Protein AF-A0A0Q8RWX2-F1 (afdb_monomer)

Radius of gyration: 71.9 Å; Cα contacts (8 Å, |Δi|>4): 45; chains: 1; bounding box: 122×82×173 Å

Structure (mmCIF, N/CA/C/O backbone):
data_AF-A0A0Q8RWX2-F1
#
_entry.id   AF-A0A0Q8RWX2-F1
#
loop_
_atom_site.group_PDB
_atom_site.id
_atom_site.type_symbol
_atom_site.label_atom_id
_atom_site.label_alt_id
_atom_site.label_comp_id
_atom_site.label_asym_id
_atom_site.label_entity_id
_atom_site.label_seq_id
_atom_site.pdbx_PDB_ins_code
_atom_site.Cartn_x
_atom_site.Cartn_y
_atom_site.Cartn_z
_atom_site.occupancy
_atom_site.B_iso_or_equiv
_atom_site.auth_seq_id
_atom_site.auth_comp_id
_atom_site.auth_asym_id
_atom_site.auth_atom_id
_atom_site.pdbx_PDB_model_num
ATOM 1 N N . MET A 1 1 ? -12.925 -62.335 82.310 1.00 35.22 1 MET A N 1
ATOM 2 C CA . MET A 1 1 ? -13.381 -63.726 82.507 1.00 35.22 1 MET A CA 1
ATOM 3 C C . MET A 1 1 ? -13.535 -63.919 84.005 1.00 35.22 1 MET A C 1
ATOM 5 O O . MET A 1 1 ? -12.540 -63.833 84.705 1.00 35.22 1 MET A O 1
ATOM 9 N N . THR A 1 2 ? -14.774 -63.733 84.480 1.00 42.53 2 THR A N 1
ATOM 10 C CA . THR A 1 2 ? -15.602 -64.754 85.173 1.00 42.53 2 THR A CA 1
ATOM 11 C C . THR A 1 2 ? -15.120 -64.981 86.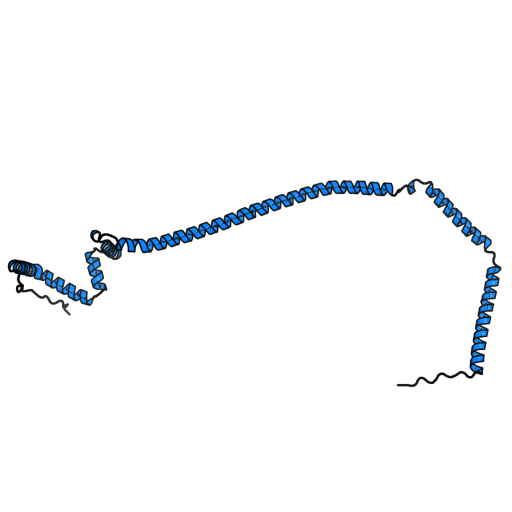608 1.00 42.53 2 THR A C 1
ATOM 13 O O . THR A 1 2 ? -14.006 -65.437 86.809 1.00 42.53 2 THR A O 1
ATOM 16 N N . HIS A 1 3 ? -15.894 -64.644 87.638 1.00 39.34 3 HIS A N 1
ATOM 17 C CA . HIS A 1 3 ? -17.116 -65.376 87.961 1.00 39.34 3 HIS A CA 1
ATOM 18 C C . HIS A 1 3 ? -18.046 -64.524 88.847 1.00 39.34 3 HIS A C 1
ATOM 20 O O . HIS A 1 3 ? -17.655 -64.119 89.938 1.00 39.34 3 HIS A O 1
ATOM 26 N N . GLU A 1 4 ? -19.271 -64.272 88.387 1.00 43.50 4 GLU A N 1
ATOM 27 C CA . GLU A 1 4 ? -20.393 -63.901 89.257 1.00 43.50 4 GLU A CA 1
ATOM 28 C C . GLU A 1 4 ? -20.794 -65.166 90.038 1.00 43.50 4 GLU A C 1
ATOM 30 O O . GLU A 1 4 ? -20.936 -66.225 89.407 1.00 43.50 4 GLU A O 1
ATOM 35 N N . PRO A 1 5 ? -20.867 -65.137 91.382 1.00 55.28 5 PRO A N 1
ATOM 36 C CA . PRO A 1 5 ? -21.335 -66.284 92.148 1.00 55.28 5 PRO A CA 1
ATOM 37 C C . PRO A 1 5 ? -22.846 -66.469 91.910 1.00 55.28 5 PRO A C 1
ATOM 39 O O . PRO A 1 5 ? -23.544 -65.500 91.609 1.00 55.28 5 PRO A O 1
ATOM 42 N N . PRO A 1 6 ? -23.361 -67.707 91.977 1.00 51.25 6 PRO A N 1
ATOM 43 C CA . PRO A 1 6 ? -24.744 -68.008 91.619 1.00 51.25 6 PRO A CA 1
ATOM 44 C C . PRO A 1 6 ? -25.718 -67.334 92.602 1.00 51.25 6 PRO A C 1
ATOM 46 O O . PRO A 1 6 ? -25.324 -67.047 93.733 1.00 51.25 6 PRO A O 1
ATOM 49 N N . PRO A 1 7 ? -26.981 -67.081 92.206 1.00 53.12 7 PRO A N 1
ATOM 50 C CA . PRO A 1 7 ? -27.953 -66.431 93.077 1.00 53.12 7 PRO A CA 1
ATOM 51 C C . PRO A 1 7 ? -28.153 -67.288 94.328 1.00 53.12 7 PRO A C 1
ATOM 53 O O . PRO A 1 7 ? -28.631 -68.418 94.225 1.00 53.12 7 PRO A O 1
ATOM 56 N N . GLU A 1 8 ? -27.768 -66.768 95.499 1.00 55.84 8 GLU A N 1
ATOM 57 C CA . GLU A 1 8 ? -28.105 -67.383 96.781 1.00 55.84 8 GLU A CA 1
ATOM 58 C C . GLU A 1 8 ? -29.628 -67.484 96.859 1.00 55.84 8 GLU A C 1
ATOM 60 O O . GLU A 1 8 ? -30.349 -66.503 97.054 1.00 55.84 8 GLU A O 1
ATOM 65 N N . THR A 1 9 ? -30.135 -68.694 96.642 1.00 58.22 9 THR A N 1
ATOM 66 C CA . THR A 1 9 ? -31.514 -69.046 96.936 1.00 58.22 9 THR A CA 1
ATOM 67 C C . THR A 1 9 ? -31.660 -68.970 98.449 1.00 58.22 9 THR A C 1
ATOM 69 O O . THR A 1 9 ? -31.315 -69.928 99.141 1.00 58.22 9 THR A O 1
ATOM 72 N N . LEU A 1 10 ? -32.109 -67.815 98.954 1.00 59.66 10 LEU A N 1
ATOM 73 C CA . LEU A 1 10 ? -32.513 -67.642 100.350 1.00 59.66 10 LEU A CA 1
ATOM 74 C C . LEU A 1 10 ? -33.383 -68.842 100.734 1.00 59.66 10 LEU A C 1
ATOM 76 O O . LEU A 1 10 ? -34.379 -69.127 100.057 1.00 59.66 10 LEU A O 1
ATOM 80 N N . SER A 1 11 ? -32.988 -69.579 101.771 1.00 68.62 11 SER A N 1
ATOM 81 C CA . SER A 1 11 ? -33.807 -70.676 102.279 1.00 68.62 11 SER A CA 1
ATOM 82 C C . SER A 1 11 ? -35.172 -70.125 102.709 1.00 68.62 11 SER A C 1
ATOM 84 O O . SER A 1 11 ? -35.311 -68.938 103.013 1.00 68.62 11 SER A O 1
ATOM 86 N N . ALA A 1 12 ? -36.218 -70.955 102.639 1.00 72.81 12 ALA A N 1
ATOM 87 C CA . ALA A 1 12 ? -37.600 -70.485 102.770 1.00 72.81 12 ALA A CA 1
ATOM 88 C C . ALA A 1 12 ? -37.838 -69.654 104.048 1.00 72.81 12 ALA A C 1
ATOM 90 O O . ALA A 1 12 ? -38.556 -68.661 104.008 1.00 72.81 12 ALA A O 1
ATOM 91 N N . ASP A 1 13 ? -37.177 -70.012 105.148 1.00 75.19 13 ASP A N 1
ATOM 92 C CA . ASP A 1 13 ? -37.156 -69.285 106.420 1.00 75.19 13 ASP A CA 1
ATOM 93 C C . ASP A 1 13 ? -36.596 -67.856 106.294 1.00 75.19 13 ASP A C 1
ATOM 95 O O . ASP A 1 13 ? -37.250 -66.904 106.717 1.00 75.19 13 ASP A O 1
ATOM 99 N N . GLN A 1 14 ? -35.457 -67.670 105.624 1.00 77.12 14 GLN A N 1
ATOM 100 C CA . GLN A 1 14 ? -34.860 -66.345 105.408 1.00 77.12 14 GLN A CA 1
ATOM 101 C C . GLN A 1 14 ? -35.719 -65.456 104.494 1.00 77.12 14 GLN A C 1
ATOM 103 O O . GLN A 1 14 ? -35.787 -64.238 104.679 1.00 77.12 14 GLN A O 1
ATOM 108 N N . ALA A 1 15 ? -36.412 -66.051 103.519 1.00 78.56 15 ALA A N 1
ATOM 109 C CA . ALA A 1 15 ? -37.348 -65.328 102.660 1.00 78.56 15 ALA A CA 1
ATOM 110 C C . ALA A 1 15 ? -38.615 -64.887 103.420 1.00 78.56 15 ALA A C 1
ATOM 112 O O . ALA A 1 15 ? -39.095 -63.768 103.206 1.00 78.56 15 ALA A O 1
ATOM 113 N N . PHE A 1 16 ? -39.134 -65.725 104.326 1.00 82.38 16 PHE A N 1
ATOM 114 C CA . PHE A 1 16 ? -40.275 -65.370 105.174 1.00 82.38 16 PHE A CA 1
ATOM 115 C C . PHE A 1 16 ? -39.932 -64.263 106.171 1.00 82.38 16 PHE A C 1
ATOM 117 O O . PHE A 1 16 ? -40.723 -63.330 106.308 1.00 82.38 16 PHE A O 1
ATOM 124 N N . ASP A 1 17 ? -38.746 -64.291 106.781 1.00 84.12 17 ASP A N 1
ATOM 125 C CA . ASP A 1 17 ? -38.293 -63.210 107.665 1.00 84.12 17 ASP A CA 1
ATOM 126 C C . ASP A 1 17 ? -38.142 -61.883 106.906 1.00 84.12 17 ASP A C 1
ATOM 128 O O . ASP A 1 17 ? -38.617 -60.836 107.358 1.00 84.12 17 ASP A O 1
ATOM 132 N N . ALA A 1 18 ? -37.574 -61.918 105.695 1.00 80.94 18 ALA A N 1
ATOM 133 C CA . ALA A 1 18 ? -37.466 -60.734 104.845 1.00 80.94 18 ALA A CA 1
ATOM 134 C C . ALA A 1 18 ? -38.843 -60.176 104.422 1.00 80.94 18 ALA A C 1
ATOM 136 O O . ALA A 1 18 ? -39.034 -58.955 104.374 1.00 80.94 18 ALA A O 1
ATOM 137 N N . MET A 1 19 ? -39.821 -61.043 104.130 1.00 84.81 19 MET A N 1
ATOM 138 C CA . MET A 1 19 ? -41.201 -60.630 103.846 1.00 84.81 19 MET A CA 1
ATOM 139 C C . MET A 1 19 ? -41.910 -60.084 105.087 1.00 84.81 19 MET A C 1
ATOM 141 O O . MET A 1 19 ? -42.600 -59.070 104.980 1.00 84.81 19 MET A O 1
ATOM 145 N N . GLY A 1 20 ? -41.710 -60.699 106.255 1.00 85.88 20 GLY A N 1
ATOM 146 C CA . GLY A 1 20 ? -42.265 -60.246 107.530 1.00 85.88 20 GLY A CA 1
ATOM 147 C C . GLY A 1 20 ? -41.795 -58.838 107.885 1.00 85.88 20 GLY A C 1
ATOM 148 O O . GLY A 1 20 ? -42.610 -57.980 108.229 1.00 85.88 20 GLY A O 1
ATOM 149 N N . LEU A 1 21 ? -40.504 -58.555 107.685 1.00 89.12 21 LEU A N 1
ATOM 150 C CA . LEU A 1 21 ? -39.940 -57.223 107.905 1.00 89.12 21 LEU A CA 1
ATOM 151 C C . LEU A 1 21 ? -40.552 -56.171 106.962 1.00 89.12 21 LEU A C 1
ATOM 153 O O . LEU A 1 21 ? -40.866 -55.055 107.379 1.00 89.12 21 LEU A O 1
ATOM 157 N N . ARG A 1 22 ? -40.763 -56.525 105.687 1.00 85.44 22 ARG A N 1
ATOM 158 C CA . ARG A 1 22 ? -41.398 -55.631 104.703 1.00 85.44 22 ARG A CA 1
ATOM 159 C C . ARG A 1 22 ? -42.875 -55.384 104.999 1.00 85.44 22 ARG A C 1
ATOM 161 O O . ARG A 1 22 ? -43.322 -54.246 104.881 1.00 85.44 22 ARG A O 1
ATOM 168 N N . LEU A 1 23 ? -43.616 -56.418 105.394 1.00 90.62 23 LEU A N 1
ATOM 169 C CA . LEU A 1 23 ? -45.015 -56.300 105.813 1.00 90.62 23 LEU A CA 1
ATOM 170 C C . LEU A 1 23 ? -45.143 -55.409 107.047 1.00 90.62 23 LEU A C 1
ATOM 172 O O . LEU A 1 23 ? -45.983 -54.517 107.052 1.00 90.62 23 LEU A O 1
ATOM 176 N N . ALA A 1 24 ? -44.264 -55.573 108.038 1.00 89.00 24 ALA A N 1
ATOM 177 C CA . ALA A 1 24 ? -44.229 -54.699 109.208 1.00 89.00 24 ALA A CA 1
ATOM 178 C C . ALA A 1 24 ? -43.967 -53.231 108.822 1.00 89.00 24 ALA A C 1
ATOM 180 O O . ALA A 1 24 ? -44.636 -52.332 109.330 1.00 89.00 24 ALA A O 1
ATOM 181 N N . GLY A 1 25 ? -43.053 -52.985 107.875 1.00 90.38 25 GLY A N 1
ATOM 182 C CA . GLY A 1 25 ? -42.800 -51.644 107.339 1.00 90.38 25 GLY A CA 1
ATOM 183 C C . GLY A 1 25 ? -44.006 -51.038 106.610 1.00 90.38 25 GLY A C 1
ATOM 184 O O . GLY A 1 25 ? -44.330 -49.869 106.819 1.00 90.38 25 GLY A O 1
ATOM 185 N N . LEU A 1 26 ? -44.708 -51.831 105.793 1.00 92.56 26 LEU A N 1
ATOM 186 C CA . LEU A 1 26 ? -45.936 -51.407 105.115 1.00 92.56 26 LEU A CA 1
ATOM 187 C C . LEU A 1 26 ? -47.046 -51.085 106.115 1.00 92.56 26 LEU A C 1
ATOM 189 O O . LEU A 1 26 ? -47.624 -50.003 106.029 1.00 92.56 26 LEU A O 1
ATOM 193 N N . THR A 1 27 ? -47.293 -51.960 107.090 1.00 90.00 27 THR A N 1
ATOM 194 C CA . THR A 1 27 ? -48.302 -51.734 108.133 1.00 90.00 27 THR A CA 1
ATOM 195 C C . THR A 1 27 ? -48.001 -50.459 108.916 1.00 90.00 27 THR A C 1
ATOM 197 O O . THR A 1 27 ? -48.869 -49.602 109.023 1.00 90.00 27 THR A O 1
ATOM 200 N N . ALA A 1 28 ? -46.749 -50.243 109.333 1.00 91.50 28 ALA A N 1
ATOM 201 C CA . ALA A 1 28 ? -46.357 -49.012 110.019 1.00 91.50 28 ALA A CA 1
ATOM 202 C C . ALA A 1 28 ? -46.566 -47.750 109.156 1.00 91.50 28 ALA A C 1
ATOM 204 O O . ALA A 1 28 ? -46.966 -46.702 109.665 1.00 91.50 28 ALA A O 1
ATOM 205 N N . SER A 1 29 ? -46.324 -47.834 107.843 1.00 91.81 29 SER A N 1
ATOM 206 C CA . SER A 1 29 ? -46.569 -46.715 106.923 1.00 91.81 29 SER A CA 1
ATOM 207 C C . SER A 1 29 ? -48.060 -46.420 106.732 1.00 91.81 29 SER A C 1
ATOM 209 O O . SER A 1 29 ? -48.448 -45.252 106.665 1.00 91.81 29 SER A O 1
ATOM 211 N N . VAL A 1 30 ? -48.892 -47.465 106.690 1.00 90.69 30 VAL A N 1
ATOM 212 C CA . VAL A 1 30 ? -50.350 -47.354 106.576 1.00 90.69 30 VAL A CA 1
ATOM 213 C C . VAL A 1 30 ? -50.932 -46.781 107.862 1.00 90.69 30 VAL A C 1
ATOM 215 O O . VAL A 1 30 ? -51.724 -45.847 107.787 1.00 90.69 30 VAL A O 1
ATOM 218 N N . ASP A 1 31 ? -50.477 -47.244 109.024 1.00 89.25 31 ASP A N 1
ATOM 219 C CA . ASP A 1 31 ? -50.903 -46.712 110.319 1.00 89.25 31 ASP A CA 1
ATOM 220 C C . ASP A 1 31 ? -50.480 -45.244 110.481 1.00 89.25 31 ASP A C 1
ATOM 222 O O . ASP A 1 31 ? -51.274 -44.401 110.901 1.00 89.25 31 ASP A O 1
ATOM 226 N N . GLY A 1 32 ? -49.260 -44.891 110.056 1.00 87.88 32 GLY A N 1
ATOM 227 C CA . GLY A 1 32 ? -48.790 -43.503 110.040 1.00 87.88 32 GLY A CA 1
ATOM 228 C C . GLY A 1 32 ? -49.568 -42.603 109.071 1.00 87.88 32 GLY A C 1
ATOM 229 O O . GLY A 1 32 ? -49.784 -41.420 109.350 1.00 87.88 32 GLY A O 1
ATOM 230 N N . PHE A 1 33 ? -50.018 -43.141 107.936 1.00 87.12 33 PHE A N 1
ATOM 231 C CA . PHE A 1 33 ? -50.891 -42.428 107.002 1.00 87.12 33 PHE A CA 1
ATOM 232 C C . PHE A 1 33 ? -52.308 -42.265 107.565 1.00 87.12 33 PHE A C 1
ATOM 234 O O . PHE A 1 33 ? -52.852 -41.162 107.521 1.00 87.12 33 PHE A O 1
ATOM 241 N N . ALA A 1 34 ? -52.870 -43.321 108.156 1.00 85.12 34 ALA A N 1
ATOM 242 C CA . ALA A 1 34 ? -54.188 -43.305 108.780 1.00 85.12 34 ALA A CA 1
ATOM 243 C C . ALA A 1 34 ? -54.253 -42.291 109.933 1.00 85.12 34 ALA A C 1
ATOM 245 O O . ALA A 1 34 ? -55.191 -41.495 109.987 1.00 85.12 34 ALA A O 1
ATOM 246 N N . ALA A 1 35 ? -53.215 -42.235 110.776 1.00 83.00 35 ALA A N 1
ATOM 247 C CA . ALA A 1 35 ? -53.103 -41.248 111.848 1.00 83.00 35 ALA A CA 1
ATOM 248 C C . ALA A 1 35 ? -53.098 -39.802 111.312 1.00 83.00 35 ALA A C 1
ATOM 250 O O . ALA A 1 35 ? -53.848 -38.958 111.803 1.00 83.00 35 ALA A O 1
ATOM 251 N N . ARG A 1 36 ? -52.326 -39.518 110.249 1.00 79.38 36 ARG A N 1
ATOM 252 C CA . ARG A 1 36 ? -52.323 -38.188 109.606 1.00 79.38 36 ARG A CA 1
ATOM 253 C C . ARG A 1 36 ? -53.645 -37.850 108.926 1.00 79.38 36 ARG A C 1
ATOM 255 O O . ARG A 1 36 ? -54.049 -36.690 108.920 1.00 79.38 36 ARG A O 1
ATOM 262 N N . GLN A 1 37 ? -54.325 -38.832 108.344 1.00 82.38 37 GLN A N 1
ATOM 263 C CA . GLN A 1 37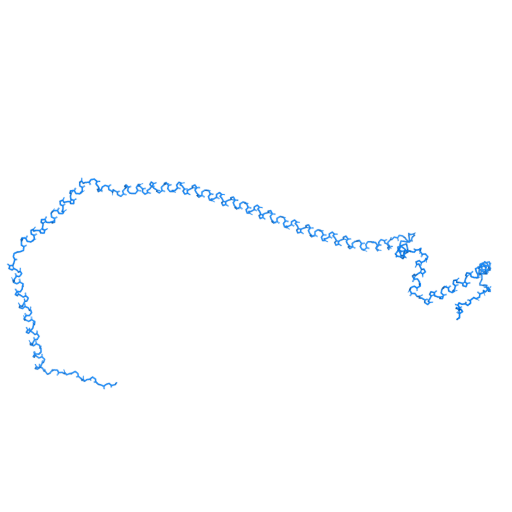 ? -55.619 -38.598 107.713 1.00 82.38 37 GLN A CA 1
ATOM 264 C C . GLN A 1 37 ? -56.709 -38.302 108.748 1.00 82.38 37 GLN A C 1
ATOM 266 O O . GLN A 1 37 ? -57.555 -37.447 108.499 1.00 82.38 37 GLN A O 1
ATOM 271 N N . GLN A 1 38 ? -56.659 -38.929 109.924 1.00 76.25 38 GLN A N 1
ATOM 272 C CA . GLN A 1 38 ? -57.531 -38.576 111.047 1.00 76.25 38 GLN A CA 1
ATOM 273 C C . GLN A 1 38 ? -57.271 -37.159 111.567 1.00 76.25 38 GLN A C 1
ATOM 275 O O . GLN A 1 38 ? -58.229 -36.441 111.843 1.00 76.25 38 GLN A O 1
ATOM 280 N N . GLU A 1 39 ? -56.013 -36.716 111.617 1.00 76.44 39 GLU A N 1
ATOM 281 C CA . GLU A 1 39 ? -55.668 -35.330 111.962 1.00 76.44 39 GLU A CA 1
ATOM 282 C C . GLU A 1 39 ? -56.178 -34.320 110.915 1.00 76.44 39 GLU A C 1
ATOM 284 O O . GLU A 1 39 ? -56.741 -33.285 111.272 1.00 76.44 39 GLU A O 1
ATOM 289 N N . LEU A 1 40 ? -56.049 -34.635 109.620 1.00 69.94 40 LEU A N 1
ATOM 290 C CA . LEU A 1 40 ? -56.565 -33.794 108.534 1.00 69.94 40 LEU A CA 1
ATOM 291 C C . LEU A 1 40 ? -58.097 -33.715 108.540 1.00 69.94 40 LEU A C 1
ATOM 293 O O . LEU A 1 40 ? -58.646 -32.632 108.375 1.00 69.94 40 LEU A O 1
ATOM 297 N N . LEU A 1 41 ? -58.797 -34.832 108.757 1.00 69.38 41 LEU A N 1
ATOM 298 C CA . LEU A 1 41 ? -60.265 -34.861 108.798 1.00 69.38 41 LEU A CA 1
ATOM 299 C C . LEU A 1 41 ? -60.843 -34.192 110.053 1.00 69.38 41 LEU A C 1
ATOM 301 O O . LEU A 1 41 ? -61.983 -33.737 110.024 1.00 69.38 41 LEU A O 1
ATOM 305 N N . ALA A 1 42 ? -60.073 -34.114 111.140 1.00 65.94 42 ALA A N 1
ATOM 306 C CA . ALA A 1 42 ? -60.484 -33.436 112.367 1.00 65.94 42 ALA A CA 1
ATOM 307 C C . ALA A 1 42 ? -60.370 -31.901 112.289 1.00 65.94 42 ALA A C 1
ATOM 309 O O . ALA A 1 42 ? -60.893 -31.208 113.164 1.00 65.94 42 ALA A O 1
ATOM 310 N N . ARG A 1 43 ? -59.694 -31.345 111.272 1.00 75.38 43 ARG A N 1
ATOM 311 C CA . ARG A 1 43 ? -59.507 -29.897 111.128 1.00 75.38 43 ARG A CA 1
ATOM 312 C C . ARG A 1 43 ? -60.641 -29.272 110.315 1.00 75.38 43 ARG A C 1
ATOM 314 O O . ARG A 1 43 ? -60.931 -29.705 109.205 1.00 75.38 43 ARG A O 1
ATOM 321 N N . ASP A 1 44 ? -61.249 -28.210 110.839 1.00 76.56 44 ASP A N 1
ATOM 322 C CA . ASP A 1 44 ? -62.274 -27.455 110.112 1.00 76.56 44 ASP A CA 1
ATOM 323 C C . ASP A 1 44 ? -61.636 -26.499 109.085 1.00 76.56 44 ASP A C 1
ATOM 325 O O . ASP A 1 44 ? -60.942 -25.544 109.445 1.00 76.56 44 ASP A O 1
ATOM 329 N N . TYR A 1 45 ? -61.867 -26.767 107.796 1.00 74.88 45 TYR A N 1
ATOM 330 C CA . TYR A 1 45 ? -61.389 -25.962 106.662 1.00 74.88 45 TYR A CA 1
ATOM 331 C C . TYR A 1 45 ? -62.424 -24.957 106.142 1.00 74.88 45 TYR A C 1
ATOM 333 O O . TYR A 1 45 ? -62.101 -24.167 105.251 1.00 74.88 45 TYR A O 1
ATOM 341 N N . SER A 1 46 ? -63.639 -24.944 106.700 1.00 79.94 46 SER A N 1
ATOM 342 C CA . SER A 1 46 ? -64.698 -23.989 106.346 1.00 79.94 46 SER A CA 1
ATOM 343 C C . SER A 1 46 ? -64.224 -22.527 106.313 1.00 79.94 46 SER A C 1
ATOM 345 O O . SER A 1 46 ? -64.518 -21.847 105.327 1.00 79.94 46 SER A O 1
ATOM 347 N N . PRO A 1 47 ? -63.446 -22.018 107.296 1.00 83.69 47 PRO A N 1
ATOM 348 C CA . PRO A 1 47 ? -62.991 -20.626 107.256 1.00 83.69 47 PRO A CA 1
ATOM 349 C C . PRO A 1 47 ? -61.986 -20.328 106.131 1.00 83.69 47 PRO A C 1
ATOM 351 O O . PRO A 1 47 ? -61.985 -19.222 105.592 1.00 83.69 47 PRO A O 1
ATOM 354 N N . GLU A 1 48 ? -61.146 -21.289 105.738 1.00 82.19 48 GLU A N 1
ATOM 355 C CA . GLU A 1 48 ? -60.186 -21.086 104.643 1.00 82.19 48 GLU A CA 1
ATOM 356 C C . GLU A 1 48 ? -60.860 -21.193 103.269 1.00 82.19 48 GLU A C 1
ATOM 358 O O . GLU A 1 48 ? -60.566 -20.397 102.376 1.00 82.19 48 GLU A O 1
ATOM 363 N N . LEU A 1 49 ? -61.828 -22.104 103.106 1.00 84.69 49 LEU A N 1
ATOM 364 C CA . LEU A 1 49 ? -62.640 -22.168 101.886 1.00 84.69 49 LEU A CA 1
ATOM 365 C C . LEU A 1 49 ? -63.489 -20.903 101.701 1.00 84.69 49 LEU A C 1
ATOM 367 O O . LEU A 1 49 ? -63.577 -20.398 100.582 1.00 84.69 49 LEU A O 1
ATOM 371 N N . GLY A 1 50 ? -64.042 -20.357 102.790 1.00 85.44 50 GLY A N 1
ATOM 372 C CA . GLY A 1 50 ? -64.750 -19.074 102.772 1.00 85.44 50 GLY A CA 1
ATOM 373 C C . GLY A 1 50 ? -63.870 -17.937 102.248 1.00 85.44 50 GLY A C 1
ATOM 374 O O . GLY A 1 50 ? -64.259 -17.232 101.325 1.00 85.44 50 GLY A O 1
ATOM 375 N N . ARG A 1 51 ? -62.619 -17.839 102.721 1.00 86.12 51 ARG A N 1
ATOM 376 C CA . ARG A 1 51 ? -61.659 -16.831 102.227 1.00 86.12 51 ARG A CA 1
ATOM 377 C C . ARG A 1 51 ? -61.329 -16.973 100.742 1.00 86.12 51 ARG A C 1
ATOM 379 O O . ARG A 1 51 ? -61.092 -15.966 100.075 1.00 86.12 51 ARG A O 1
ATOM 386 N N . ILE A 1 52 ? -61.244 -18.201 100.229 1.00 88.56 52 ILE A N 1
ATOM 387 C CA . ILE A 1 52 ? -60.999 -18.442 98.799 1.00 88.56 52 ILE A CA 1
ATOM 388 C C . ILE A 1 52 ? -62.211 -17.990 97.985 1.00 88.56 52 ILE A C 1
ATOM 390 O O . ILE A 1 52 ? -62.038 -17.302 96.980 1.00 88.56 52 ILE A O 1
ATOM 394 N N . HIS A 1 53 ? -63.417 -18.326 98.445 1.00 89.56 53 HIS A N 1
ATOM 395 C CA . HIS A 1 53 ? -64.659 -17.900 97.812 1.00 89.56 53 HIS A CA 1
ATOM 396 C C . HIS A 1 53 ? -64.768 -16.369 97.753 1.00 89.56 53 HIS A C 1
ATOM 398 O O . HIS A 1 53 ? -64.932 -15.822 96.665 1.00 89.56 53 HIS A O 1
ATOM 404 N N . ASP A 1 54 ? -64.520 -15.679 98.870 1.00 89.94 54 ASP A N 1
ATOM 405 C CA . ASP A 1 54 ? -64.554 -14.211 98.940 1.00 89.94 54 ASP A CA 1
ATOM 406 C C . ASP A 1 54 ? -63.564 -13.554 97.961 1.00 89.94 54 ASP A C 1
ATOM 408 O O . ASP A 1 54 ? -63.865 -12.539 97.329 1.00 89.94 54 ASP A O 1
ATOM 412 N N . ARG A 1 55 ? -62.366 -14.137 97.796 1.00 85.00 55 ARG A N 1
ATOM 413 C CA . ARG A 1 55 ? -61.370 -13.643 96.829 1.00 85.00 55 ARG A CA 1
ATOM 414 C C . ARG A 1 55 ? -61.808 -13.856 95.385 1.00 85.00 55 ARG A C 1
ATOM 416 O O . ARG A 1 55 ? -61.578 -12.978 94.555 1.00 85.00 55 ARG A O 1
ATOM 423 N N . CYS A 1 56 ? -62.406 -15.003 95.074 1.00 89.12 56 CYS A N 1
ATOM 424 C CA . CYS A 1 56 ? -62.933 -15.273 93.739 1.00 89.12 56 CYS A CA 1
ATOM 425 C C . CYS A 1 56 ? -64.069 -14.305 93.381 1.00 89.12 56 CYS A C 1
ATOM 427 O O . CYS A 1 56 ? -64.070 -13.765 92.273 1.00 89.12 56 CYS A O 1
ATOM 429 N N . ASP A 1 57 ? -64.961 -14.013 94.327 1.00 89.88 57 ASP A N 1
ATOM 430 C CA . ASP A 1 57 ? -66.043 -13.044 94.136 1.00 89.88 57 ASP A CA 1
ATOM 431 C C . ASP A 1 57 ? -65.514 -11.614 93.957 1.00 89.88 57 ASP A C 1
ATOM 433 O O . ASP A 1 57 ? -65.976 -10.887 93.075 1.00 89.88 57 ASP A O 1
ATOM 437 N N . ALA A 1 58 ? -64.489 -11.213 94.717 1.00 88.06 58 ALA A N 1
ATOM 438 C CA . ALA A 1 58 ? -63.841 -9.912 94.542 1.00 88.06 58 ALA A CA 1
ATOM 439 C C . ALA A 1 58 ? -63.246 -9.741 93.130 1.00 88.06 58 ALA A C 1
ATOM 441 O O . ALA A 1 58 ? -63.459 -8.710 92.491 1.00 88.06 58 ALA A O 1
ATOM 442 N N . ILE A 1 59 ? -62.566 -10.770 92.611 1.00 83.56 59 ILE A N 1
ATOM 443 C CA . ILE A 1 59 ? -62.009 -10.763 91.248 1.00 83.56 59 ILE A CA 1
ATOM 444 C C . ILE A 1 59 ? -63.130 -10.694 90.201 1.00 83.56 59 ILE A C 1
ATOM 446 O O . ILE A 1 59 ? -63.030 -9.927 89.242 1.00 83.56 59 ILE A O 1
ATOM 450 N N . GLY A 1 60 ? -64.212 -11.457 90.386 1.00 80.62 60 GLY A N 1
ATOM 451 C CA . GLY A 1 60 ? -65.374 -11.418 89.496 1.00 80.62 60 GLY A CA 1
ATOM 452 C C . GLY A 1 60 ? -66.001 -10.024 89.416 1.00 80.62 60 GLY A C 1
ATOM 453 O O . GLY A 1 60 ? -66.293 -9.536 88.321 1.00 80.62 60 GLY A O 1
ATOM 454 N N . ASN A 1 61 ? -66.122 -9.349 90.561 1.00 81.25 61 ASN A N 1
ATOM 455 C CA . ASN A 1 61 ? -66.654 -7.991 90.646 1.00 81.25 61 ASN A CA 1
ATOM 456 C C . ASN A 1 61 ? -65.734 -6.950 89.988 1.00 81.25 61 ASN A C 1
ATOM 458 O O . ASN A 1 61 ? -66.231 -6.058 89.300 1.00 81.25 61 ASN A O 1
ATOM 462 N N . GLU A 1 62 ? -64.410 -7.064 90.124 1.00 77.56 62 GLU A N 1
ATOM 463 C CA . GLU A 1 62 ? -63.478 -6.158 89.435 1.00 77.56 62 GLU A CA 1
ATOM 464 C C . GLU A 1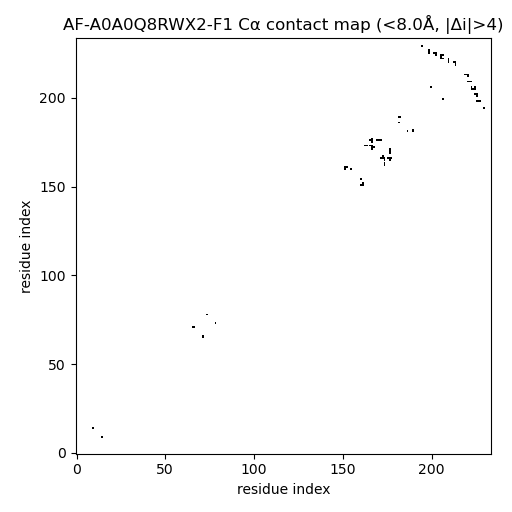 62 ? -63.494 -6.337 87.914 1.00 77.56 62 GLU A C 1
ATOM 466 O O . GLU A 1 62 ? -63.474 -5.351 87.174 1.00 77.56 62 GLU A O 1
ATOM 471 N N . ILE A 1 63 ? -63.589 -7.579 87.429 1.00 76.19 63 ILE A N 1
ATOM 472 C CA . ILE A 1 63 ? -63.696 -7.870 85.993 1.00 76.19 63 ILE A CA 1
ATOM 473 C C . ILE A 1 63 ? -65.019 -7.331 85.433 1.00 76.19 63 ILE A C 1
ATOM 475 O O . ILE A 1 63 ? -65.036 -6.729 84.356 1.00 76.19 63 ILE A O 1
ATOM 479 N N . ALA A 1 64 ? -66.122 -7.488 86.172 1.00 72.19 64 ALA A N 1
ATOM 480 C CA . ALA A 1 64 ? -67.407 -6.898 85.808 1.00 72.19 64 ALA A CA 1
ATOM 481 C C . ALA A 1 64 ? -67.340 -5.359 85.784 1.00 72.19 64 ALA A C 1
ATOM 483 O O . ALA A 1 64 ? -67.801 -4.744 84.826 1.00 72.19 64 ALA A O 1
ATOM 484 N N . ALA A 1 65 ? -66.674 -4.735 86.759 1.00 70.62 65 ALA A N 1
ATOM 485 C CA . ALA A 1 65 ? -66.461 -3.287 86.778 1.00 70.62 65 ALA A CA 1
ATOM 486 C C . ALA A 1 65 ? -65.527 -2.798 85.650 1.00 70.62 65 ALA A C 1
ATOM 488 O O . ALA A 1 65 ? -65.657 -1.666 85.182 1.00 70.62 65 ALA A O 1
ATOM 489 N N . MET A 1 66 ? -64.590 -3.634 85.185 1.00 62.50 66 MET A N 1
ATOM 490 C CA . MET A 1 66 ? -63.750 -3.359 84.013 1.00 62.50 66 MET A CA 1
ATOM 491 C C . MET A 1 66 ? -64.530 -3.432 82.699 1.00 62.50 66 MET A C 1
ATOM 493 O O . MET A 1 66 ? -64.266 -2.629 81.805 1.00 62.50 66 MET A O 1
ATOM 497 N N . LYS A 1 67 ? -65.501 -4.347 82.584 1.00 62.50 67 LYS A N 1
ATOM 498 C CA . LYS A 1 67 ? -66.395 -4.448 81.418 1.00 62.50 67 LYS A CA 1
ATOM 499 C C . LYS A 1 67 ? -67.193 -3.157 81.193 1.00 62.50 67 LYS A C 1
ATOM 501 O O . LYS A 1 67 ? -67.435 -2.798 80.044 1.00 62.50 67 LYS A O 1
ATOM 506 N N . ASP A 1 68 ? -67.525 -2.438 82.262 1.00 63.16 68 ASP A N 1
ATOM 507 C CA . ASP A 1 68 ? -68.255 -1.167 82.193 1.00 63.16 68 ASP A CA 1
ATOM 508 C C . ASP A 1 68 ? -67.344 0.053 81.932 1.00 63.16 68 ASP A C 1
ATOM 510 O O . ASP A 1 68 ? -67.831 1.179 81.799 1.00 63.16 68 ASP A O 1
ATOM 514 N N . ARG A 1 69 ? -66.016 -0.134 81.820 1.00 57.53 69 ARG A N 1
ATOM 515 C CA . ARG A 1 69 ? -65.063 0.945 81.511 1.00 57.53 69 ARG A CA 1
ATOM 516 C C . ARG A 1 69 ? -64.707 0.987 80.014 1.00 57.53 69 ARG A C 1
ATOM 518 O O . ARG A 1 69 ? -64.289 -0.018 79.441 1.00 57.53 69 ARG A O 1
ATOM 525 N N . PRO A 1 70 ? -64.727 2.175 79.380 1.00 52.12 70 PRO A N 1
ATOM 526 C CA . PRO A 1 70 ? -64.535 2.343 77.935 1.00 52.12 70 PRO A CA 1
ATOM 527 C C . PRO A 1 70 ? -63.102 2.072 77.439 1.00 52.12 70 PRO A C 1
ATOM 529 O O . PRO A 1 70 ? -62.848 2.142 76.242 1.00 52.12 70 PRO A O 1
ATOM 532 N N . ALA A 1 71 ? -62.156 1.732 78.319 1.00 53.97 71 ALA A N 1
ATOM 533 C CA . ALA A 1 71 ? -60.788 1.378 77.930 1.00 53.97 71 ALA A CA 1
ATOM 534 C C . ALA A 1 71 ? -60.680 -0.018 77.278 1.00 53.97 71 ALA A C 1
ATOM 536 O O . ALA A 1 71 ? -59.697 -0.300 76.599 1.00 53.97 71 ALA A O 1
ATOM 537 N N . VAL A 1 72 ? -61.706 -0.869 77.415 1.00 50.91 72 VAL A N 1
ATOM 538 C CA . VAL A 1 72 ? -61.806 -2.164 76.707 1.00 50.91 72 VAL A CA 1
ATOM 539 C C . VAL A 1 72 ? -62.321 -1.984 75.262 1.00 50.91 72 VAL A C 1
ATOM 541 O O . VAL A 1 72 ? -62.420 -2.940 74.500 1.00 50.91 72 VAL A O 1
ATOM 544 N N . ALA A 1 73 ? -62.573 -0.743 74.825 1.00 52.12 73 ALA A N 1
ATOM 545 C CA . ALA A 1 73 ? -62.898 -0.393 73.441 1.00 52.12 73 ALA A CA 1
ATOM 546 C C . ALA A 1 73 ? -61.662 -0.225 72.530 1.00 52.12 73 ALA A C 1
ATOM 548 O O . ALA A 1 73 ? -61.738 0.448 71.502 1.00 52.12 73 ALA A O 1
ATOM 549 N N . LEU A 1 74 ? -60.540 -0.888 72.833 1.00 52.97 74 LEU A N 1
ATOM 550 C CA . LEU A 1 74 ? -59.592 -1.308 71.792 1.00 52.97 74 LEU A CA 1
ATOM 551 C C . LEU A 1 74 ? -60.260 -2.418 70.969 1.00 52.97 74 LEU A C 1
ATOM 553 O O . LEU A 1 74 ? -59.888 -3.589 71.023 1.00 52.97 74 LEU A O 1
ATOM 557 N N . SER A 1 75 ? -61.324 -2.055 70.254 1.00 58.53 75 SER A N 1
ATOM 558 C CA . SER A 1 75 ? -62.030 -2.982 69.394 1.00 58.53 75 SER A CA 1
ATOM 559 C C . SER A 1 75 ? -61.077 -3.393 68.263 1.00 58.53 75 SER A C 1
ATOM 561 O O . SER A 1 75 ? -60.400 -2.542 67.675 1.00 58.53 75 SER A O 1
ATOM 563 N N . PRO A 1 76 ? -61.003 -4.686 67.912 1.00 59.97 76 PRO A N 1
ATOM 564 C CA . PRO A 1 76 ? -60.173 -5.158 66.802 1.00 59.97 76 PRO A CA 1
ATOM 565 C C . PRO A 1 76 ? -60.507 -4.462 65.471 1.00 59.97 76 PRO A C 1
ATOM 567 O O . PRO A 1 76 ? -59.672 -4.408 64.573 1.00 59.97 76 PRO A O 1
ATOM 570 N N . GLN A 1 77 ? -61.699 -3.872 65.362 1.00 62.84 77 GLN A N 1
ATOM 571 C CA . GLN A 1 77 ? -62.117 -3.050 64.229 1.00 62.84 77 GLN A CA 1
ATOM 572 C C . GLN A 1 77 ? -61.336 -1.728 64.141 1.00 62.84 77 GLN A C 1
ATOM 574 O O . GLN A 1 77 ? -60.862 -1.389 63.062 1.00 62.84 77 GLN A O 1
ATOM 579 N N . LEU A 1 78 ? -61.103 -1.031 65.261 1.00 67.31 78 LEU A N 1
ATOM 580 C CA . LEU A 1 78 ? -60.333 0.220 65.275 1.00 67.31 78 LEU A CA 1
ATOM 581 C C . LEU A 1 78 ? -58.861 -0.008 64.895 1.00 67.31 78 LEU A C 1
ATOM 583 O O . LEU A 1 78 ? -58.265 0.791 64.174 1.00 67.31 78 LEU A O 1
ATOM 587 N N . ILE A 1 79 ? -58.289 -1.129 65.341 1.00 67.75 79 ILE A N 1
ATOM 588 C CA . ILE A 1 79 ? -56.923 -1.540 64.989 1.00 67.75 79 ILE A CA 1
ATOM 589 C C . ILE A 1 79 ? -56.848 -1.903 63.499 1.00 67.75 79 ILE A C 1
ATOM 591 O O . ILE A 1 79 ? -55.930 -1.472 62.805 1.00 67.75 79 ILE A O 1
ATOM 595 N N . ALA A 1 80 ? -57.832 -2.642 62.977 1.00 69.75 80 ALA A N 1
ATOM 596 C CA . ALA A 1 80 ? -57.897 -2.983 61.558 1.00 69.75 80 ALA A CA 1
ATOM 597 C C . ALA A 1 80 ? -58.051 -1.743 60.660 1.00 69.75 80 ALA A C 1
ATOM 599 O O . ALA A 1 80 ? -57.424 -1.672 59.602 1.00 69.75 80 ALA A O 1
ATOM 600 N N . ASP A 1 81 ? -58.835 -0.753 61.087 1.00 71.75 81 ASP A N 1
ATOM 601 C CA . ASP A 1 81 ? -59.027 0.485 60.334 1.00 71.75 81 ASP A CA 1
ATOM 602 C C . ASP A 1 81 ? -57.789 1.388 60.378 1.00 71.75 81 ASP A C 1
ATOM 604 O O . ASP A 1 81 ? -57.421 1.947 59.343 1.00 71.75 81 ASP A O 1
ATOM 608 N N . GLN A 1 82 ? -57.066 1.456 61.503 1.00 71.06 82 GLN A N 1
ATOM 609 C CA . GLN A 1 82 ? -55.761 2.131 61.552 1.00 71.06 82 GLN A CA 1
ATOM 610 C C . GLN A 1 82 ? -54.707 1.438 60.682 1.00 71.06 82 GLN A C 1
ATOM 612 O O . GLN A 1 82 ? -53.964 2.122 59.982 1.00 71.06 82 GLN A O 1
ATOM 617 N N . ILE A 1 83 ? -54.668 0.101 60.654 1.00 69.62 83 ILE A N 1
ATOM 618 C CA . ILE A 1 83 ? -53.759 -0.653 59.774 1.00 69.62 83 ILE A CA 1
ATOM 619 C C . ILE A 1 83 ? -54.108 -0.415 58.302 1.00 69.62 83 ILE A C 1
ATOM 621 O O . ILE A 1 83 ? -53.211 -0.241 57.479 1.00 69.62 83 ILE A O 1
ATOM 625 N N . ARG A 1 84 ? -55.398 -0.365 57.950 1.00 68.12 84 ARG A N 1
ATOM 626 C CA . ARG A 1 84 ? -55.833 -0.094 56.573 1.00 68.12 84 ARG A CA 1
ATOM 627 C C . ARG A 1 84 ? -55.526 1.349 56.159 1.00 68.12 84 ARG A C 1
ATOM 629 O O . ARG A 1 84 ? -55.053 1.564 55.048 1.00 68.12 84 ARG A O 1
ATOM 636 N N . ALA A 1 85 ? -55.738 2.319 57.048 1.00 71.12 85 ALA A N 1
ATOM 637 C CA . ALA A 1 85 ? -55.413 3.723 56.798 1.00 71.12 85 ALA A CA 1
ATOM 638 C C . ALA A 1 85 ? -53.898 3.946 56.645 1.00 71.12 85 ALA A C 1
ATOM 640 O O . ALA A 1 85 ? -53.475 4.575 55.676 1.00 71.12 85 ALA A O 1
ATOM 641 N N . ALA A 1 86 ? -53.085 3.354 57.528 1.00 65.88 86 ALA A N 1
ATOM 642 C CA . ALA A 1 86 ? -51.625 3.387 57.431 1.00 65.88 86 ALA A CA 1
ATOM 643 C C . ALA A 1 86 ? -51.100 2.611 56.205 1.00 65.88 86 ALA A C 1
ATOM 645 O O . ALA A 1 86 ? -50.134 3.023 55.569 1.00 65.88 86 ALA A O 1
ATOM 646 N N . GLY A 1 87 ? -51.755 1.511 55.823 1.00 64.12 87 GLY A N 1
ATOM 647 C CA . GLY A 1 87 ? -51.414 0.744 54.624 1.00 64.12 87 GLY A CA 1
ATOM 648 C C . GLY A 1 87 ? -51.705 1.495 53.322 1.00 64.12 87 GLY A C 1
ATOM 649 O O . GLY A 1 87 ? -50.957 1.363 52.355 1.00 64.12 87 GLY A O 1
ATOM 650 N N . ASN A 1 88 ? -52.756 2.317 53.296 1.00 67.44 88 ASN A N 1
ATOM 651 C CA . ASN A 1 88 ? -53.106 3.124 52.128 1.00 67.44 88 ASN A CA 1
ATOM 652 C C . ASN A 1 88 ? -52.141 4.305 51.929 1.00 67.44 88 ASN A C 1
ATOM 654 O O . ASN A 1 88 ? -51.741 4.558 50.794 1.00 67.44 88 ASN A O 1
ATOM 658 N N . SER A 1 89 ? -51.708 4.982 53.002 1.00 62.97 89 SER A N 1
ATOM 659 C CA . SER A 1 89 ? -50.730 6.079 52.894 1.00 62.97 89 SER A CA 1
ATOM 660 C C . SER A 1 89 ? -49.357 5.598 52.415 1.00 62.97 89 SER A C 1
ATOM 662 O O . SER A 1 89 ? -48.709 6.284 51.634 1.00 62.97 89 SER A O 1
ATOM 664 N N . VAL A 1 90 ? -48.948 4.384 52.803 1.00 58.94 90 VAL A N 1
ATOM 665 C CA . VAL A 1 90 ? -47.697 3.769 52.328 1.00 58.94 90 VAL A CA 1
ATOM 666 C C . VAL A 1 90 ? -47.779 3.391 50.845 1.00 58.94 90 VAL A C 1
ATOM 668 O O . VAL A 1 90 ? -46.800 3.542 50.123 1.00 58.94 90 VAL A O 1
ATOM 671 N N . ARG A 1 91 ? -48.943 2.953 50.348 1.00 65.75 91 ARG A N 1
ATOM 672 C CA . ARG A 1 91 ? -49.108 2.567 48.934 1.00 65.75 91 ARG A CA 1
ATOM 673 C C . ARG A 1 91 ? -49.081 3.750 47.968 1.00 65.75 91 ARG A C 1
ATOM 675 O O . ARG A 1 91 ? -48.555 3.607 46.869 1.00 65.75 91 ARG A O 1
ATOM 682 N N . GLU A 1 92 ? -49.615 4.904 48.355 1.00 62.88 92 GLU A N 1
ATOM 683 C CA . GLU A 1 92 ? -49.614 6.100 47.499 1.00 62.88 92 GLU A CA 1
ATOM 684 C C . GLU A 1 92 ? -48.182 6.614 47.250 1.00 62.88 92 GLU A C 1
ATOM 686 O O . GLU A 1 92 ? -47.817 6.918 46.111 1.00 62.88 92 GLU A O 1
ATOM 691 N N . GLU A 1 93 ? -47.348 6.638 48.296 1.00 61.81 93 GLU A N 1
ATOM 692 C CA . GLU A 1 93 ? -45.932 7.017 48.201 1.00 61.81 93 GLU A CA 1
ATOM 693 C C . GLU A 1 93 ? -45.120 5.977 47.413 1.00 61.81 93 GLU A C 1
ATOM 695 O O . GLU A 1 93 ? -44.322 6.344 46.545 1.00 61.81 93 GLU A O 1
ATOM 700 N N . ASP A 1 94 ? -45.395 4.686 47.625 1.00 67.38 94 ASP A N 1
ATOM 701 C CA . ASP A 1 94 ? -44.714 3.586 46.932 1.00 67.38 94 ASP A CA 1
ATOM 702 C C . ASP A 1 94 ? -45.056 3.537 45.428 1.00 67.38 94 ASP A C 1
ATOM 704 O O . ASP A 1 94 ? -44.230 3.201 44.579 1.00 67.38 94 ASP A O 1
ATOM 708 N N . HIS A 1 95 ? -46.259 3.972 45.038 1.00 71.19 95 HIS A N 1
ATOM 709 C CA . HIS A 1 95 ? -46.626 4.089 43.627 1.00 71.19 95 HIS A CA 1
ATOM 710 C C . HIS A 1 95 ? -45.887 5.222 42.904 1.00 71.19 95 HIS A C 1
ATOM 712 O O . HIS A 1 95 ? -45.592 5.092 41.710 1.00 71.19 95 HIS A O 1
ATOM 718 N N . GLN A 1 96 ? -45.582 6.327 43.586 1.00 74.06 96 GLN A N 1
ATOM 719 C CA . GLN A 1 96 ? -44.842 7.439 42.984 1.00 74.06 96 GLN A CA 1
ATOM 720 C C . GLN A 1 96 ? -43.355 7.108 42.842 1.00 74.06 96 GLN A C 1
ATOM 722 O O . GLN A 1 96 ? -42.769 7.347 41.779 1.00 74.06 96 GLN A O 1
ATOM 727 N N . THR A 1 97 ? -42.757 6.487 43.862 1.00 73.94 97 THR A N 1
ATOM 728 C CA . THR A 1 97 ? -41.368 6.014 43.804 1.00 73.94 97 THR A CA 1
ATOM 729 C C . THR A 1 97 ? -41.210 4.933 42.737 1.00 73.94 97 THR A C 1
ATOM 731 O O . THR A 1 97 ? -40.300 5.041 41.912 1.00 73.94 97 THR A O 1
ATOM 734 N N . TRP A 1 98 ? -42.145 3.982 42.642 1.00 77.94 98 TRP A N 1
ATOM 735 C CA . TRP A 1 98 ? -42.143 2.941 41.613 1.00 77.94 98 TRP A CA 1
ATOM 736 C C . TRP A 1 98 ? -42.249 3.501 40.191 1.00 77.94 98 TRP A C 1
ATOM 738 O O . TRP A 1 98 ? -41.458 3.129 39.323 1.00 77.94 98 TRP A O 1
ATOM 748 N N . ARG A 1 99 ? -43.165 4.448 39.937 1.00 77.25 99 ARG A N 1
ATOM 749 C CA . ARG A 1 99 ? -43.271 5.103 38.618 1.00 77.25 99 ARG A CA 1
ATOM 750 C C . ARG A 1 99 ? -42.003 5.875 38.265 1.00 77.25 99 ARG A C 1
ATOM 752 O O . ARG A 1 99 ? -41.546 5.799 37.127 1.00 77.25 99 ARG A O 1
ATOM 759 N N . SER A 1 100 ? -41.401 6.570 39.231 1.00 77.25 100 SER A N 1
ATOM 760 C CA . SER A 1 100 ? -40.137 7.278 39.003 1.00 77.25 100 SER A CA 1
ATOM 761 C C . SER A 1 100 ? -38.980 6.313 38.709 1.00 77.25 100 SER A C 1
ATOM 763 O O . SER A 1 100 ? -38.149 6.591 37.844 1.00 77.25 100 SER A O 1
ATOM 765 N N . ALA A 1 101 ? -38.952 5.149 39.366 1.00 78.31 101 ALA A N 1
ATOM 766 C CA . ALA A 1 101 ? -37.971 4.100 39.121 1.00 78.31 101 ALA A CA 1
ATOM 767 C C . ALA A 1 101 ? -38.1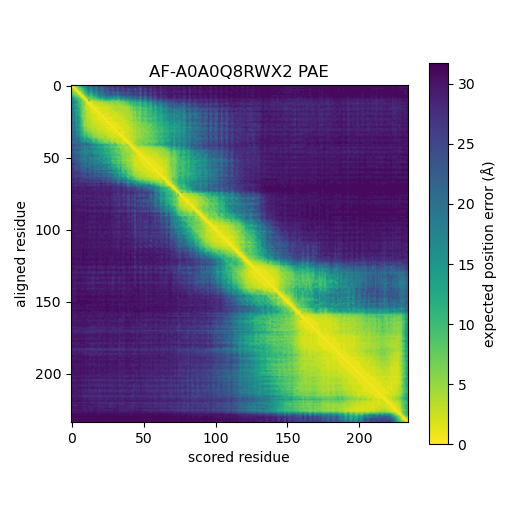59 3.467 37.734 1.00 78.31 101 ALA A C 1
ATOM 769 O O . ALA A 1 101 ? -37.178 3.310 37.008 1.00 78.31 101 ALA A O 1
ATOM 770 N N . GLN A 1 102 ? -39.401 3.189 37.325 1.00 86.31 102 GLN A N 1
ATOM 771 C CA . GLN A 1 102 ? -39.714 2.708 35.975 1.00 86.31 102 GLN A CA 1
ATOM 772 C C . GLN A 1 102 ? -39.305 3.718 34.900 1.00 86.31 102 GLN A C 1
ATOM 774 O O . GLN A 1 102 ? -38.629 3.345 33.948 1.00 86.31 102 GLN A O 1
ATOM 779 N N . GLN A 1 103 ? -39.617 5.004 35.079 1.00 86.88 103 GLN A N 1
ATOM 780 C CA . GLN A 1 103 ? -39.205 6.050 34.137 1.00 86.88 103 GLN A CA 1
ATOM 781 C C . GLN A 1 103 ? -37.681 6.174 34.038 1.00 86.88 103 GLN A C 1
ATOM 783 O O . GLN A 1 103 ? -37.146 6.329 32.941 1.00 86.88 103 GLN A O 1
ATOM 788 N N . ARG A 1 104 ? -36.962 6.069 35.164 1.00 82.62 104 ARG A N 1
ATOM 789 C CA . ARG A 1 104 ? -35.489 6.066 35.177 1.00 82.62 104 ARG A CA 1
ATOM 790 C C . ARG A 1 104 ? -34.915 4.834 34.477 1.00 82.62 104 ARG A C 1
ATOM 792 O O . ARG A 1 104 ? -33.947 4.972 33.735 1.00 82.62 104 ARG A O 1
ATOM 799 N N . LEU A 1 105 ? -35.515 3.660 34.672 1.00 84.75 105 LEU A N 1
ATOM 800 C CA . LEU A 1 105 ? -35.132 2.422 33.988 1.00 84.75 105 LEU A CA 1
ATOM 801 C C . LEU A 1 105 ? -35.396 2.494 32.481 1.00 84.75 105 LEU A C 1
ATOM 803 O O . LEU A 1 105 ? -34.525 2.125 31.702 1.00 84.75 105 LEU A O 1
ATOM 807 N N . GLU A 1 106 ? -36.547 3.014 32.057 1.00 87.81 106 GLU A N 1
ATOM 808 C CA . GLU A 1 106 ? -36.863 3.208 30.638 1.00 87.81 106 GLU A CA 1
ATOM 809 C C . GLU A 1 106 ? -35.941 4.238 29.983 1.00 87.81 106 GLU A C 1
ATOM 811 O O . GLU A 1 106 ? -35.452 4.007 28.878 1.00 87.81 106 GLU A O 1
ATOM 816 N N . ALA A 1 107 ? -35.656 5.353 30.661 1.00 85.56 107 ALA A N 1
ATOM 817 C CA . ALA A 1 107 ? -34.712 6.355 30.177 1.00 85.56 107 ALA A CA 1
ATOM 818 C C . ALA A 1 107 ? -33.293 5.778 30.051 1.00 85.56 107 ALA A C 1
ATOM 820 O O . ALA A 1 107 ? -32.633 5.991 29.035 1.00 85.56 107 ALA A O 1
ATOM 821 N N . ALA A 1 108 ? -32.844 4.993 31.036 1.00 80.50 108 ALA A N 1
ATOM 822 C CA . ALA A 1 108 ? -31.559 4.303 30.982 1.00 80.50 108 ALA A CA 1
ATOM 823 C C . ALA A 1 108 ? -31.519 3.245 29.868 1.00 80.50 108 ALA A C 1
ATOM 825 O O . ALA A 1 108 ? -30.542 3.177 29.127 1.00 80.50 108 ALA A O 1
ATOM 826 N N . ALA A 1 109 ? -32.586 2.462 29.689 1.00 82.81 109 ALA A N 1
ATOM 827 C CA . ALA A 1 109 ? -32.686 1.474 28.618 1.00 82.81 109 ALA A CA 1
ATOM 828 C C . ALA A 1 109 ? -32.661 2.129 27.228 1.00 82.81 109 ALA A C 1
ATOM 830 O O . ALA A 1 109 ? -31.974 1.636 26.330 1.00 82.81 109 ALA A O 1
ATOM 831 N N . ARG A 1 110 ? -33.344 3.270 27.053 1.00 80.75 110 ARG A N 1
ATOM 832 C CA . ARG A 1 110 ? -33.297 4.072 25.818 1.00 80.75 110 ARG A CA 1
ATOM 833 C C . ARG A 1 110 ? -31.905 4.645 25.565 1.00 80.75 110 ARG A C 1
ATOM 835 O O . ARG A 1 110 ? -31.387 4.486 24.469 1.00 80.75 110 ARG A O 1
ATOM 842 N N . ALA A 1 111 ? -31.260 5.213 26.582 1.00 79.62 111 ALA A N 1
ATOM 843 C CA . ALA A 1 111 ? -29.898 5.729 26.453 1.00 79.62 111 ALA A CA 1
ATOM 844 C C . ALA A 1 111 ? -28.893 4.618 26.102 1.00 79.62 111 ALA A C 1
ATOM 846 O O . ALA A 1 111 ? -28.045 4.801 25.233 1.00 79.62 111 ALA A O 1
ATOM 847 N N . ILE A 1 112 ? -29.007 3.440 26.727 1.00 77.25 112 ILE A N 1
ATOM 848 C CA . ILE A 1 112 ? -28.149 2.289 26.420 1.00 77.25 112 ILE A CA 1
ATOM 849 C C . ILE A 1 112 ? -28.377 1.825 24.983 1.00 77.25 112 ILE A C 1
ATOM 851 O O . ILE A 1 112 ? -27.395 1.636 24.272 1.00 77.25 112 ILE A O 1
ATOM 855 N N . THR A 1 113 ? -29.631 1.668 24.543 1.00 73.81 113 THR A N 1
ATOM 856 C CA . THR A 1 113 ? -29.967 1.222 23.175 1.00 73.81 113 THR A CA 1
ATOM 857 C C . THR A 1 113 ? -29.556 2.233 22.107 1.00 73.81 113 THR A C 1
ATOM 859 O O . THR A 1 113 ? -29.035 1.837 21.068 1.00 73.81 113 THR A O 1
ATOM 862 N N . GLU A 1 114 ? -29.694 3.530 22.374 1.00 72.44 114 GLU A N 1
ATOM 863 C CA . GLU A 1 114 ? -29.238 4.600 21.483 1.00 72.44 114 GLU A CA 1
ATOM 864 C C . GLU A 1 114 ? -27.707 4.623 21.368 1.00 72.44 114 GLU A C 1
ATOM 866 O O . GLU A 1 114 ? -27.162 4.665 20.262 1.00 72.44 114 GLU A O 1
ATOM 871 N N . VAL A 1 115 ? -26.995 4.484 22.491 1.00 69.56 115 VAL A N 1
ATOM 872 C CA . VAL A 1 115 ? -25.528 4.397 22.504 1.00 69.56 115 VAL A CA 1
ATOM 873 C C . VAL A 1 115 ? -25.036 3.099 21.863 1.00 69.56 115 VAL A C 1
ATOM 875 O O . VAL A 1 115 ? -24.045 3.134 21.141 1.00 69.56 115 VAL A O 1
ATOM 878 N N . THR A 1 116 ? -25.713 1.961 22.046 1.00 68.06 116 THR A N 1
ATOM 879 C CA . THR A 1 116 ? -25.315 0.698 21.389 1.00 68.06 116 THR A CA 1
ATOM 880 C C . THR A 1 116 ? -25.604 0.702 19.891 1.00 68.06 116 THR A C 1
ATOM 882 O O . THR A 1 116 ? -24.757 0.242 19.124 1.00 68.06 116 THR A O 1
ATOM 885 N N . ALA A 1 117 ? -26.733 1.261 19.448 1.00 61.66 117 ALA A N 1
ATOM 886 C CA . ALA A 1 117 ? -27.036 1.430 18.026 1.00 61.66 117 ALA A CA 1
ATOM 887 C C . ALA A 1 117 ? -26.053 2.408 17.348 1.00 61.66 117 ALA A C 1
ATOM 889 O O . ALA A 1 117 ? -25.552 2.156 16.247 1.00 61.66 117 ALA A O 1
ATOM 890 N N . SER A 1 118 ? -25.701 3.494 18.041 1.00 59.72 118 SER A N 1
ATOM 891 C CA . SER A 1 118 ? -24.680 4.455 17.611 1.00 59.72 118 SER A CA 1
ATOM 892 C C . SER A 1 118 ? -23.278 3.829 17.567 1.00 59.72 118 SER A C 1
ATOM 894 O O . SER A 1 118 ? -22.561 3.959 16.575 1.00 59.72 118 SER A O 1
ATOM 896 N N . ALA A 1 119 ? -22.900 3.056 18.588 1.00 59.25 119 ALA A N 1
ATOM 897 C CA . ALA A 1 119 ? -21.593 2.408 18.663 1.00 59.25 119 ALA A CA 1
ATOM 898 C C . ALA A 1 119 ? -21.413 1.311 17.601 1.00 59.25 119 ALA A C 1
ATOM 900 O O . ALA A 1 119 ? -20.352 1.236 16.976 1.00 59.25 119 ALA A O 1
ATOM 901 N N . GLN A 1 120 ? -22.446 0.497 17.343 1.00 60.34 120 GLN A N 1
ATOM 902 C CA . GLN A 1 120 ? -22.398 -0.507 16.274 1.00 60.34 120 GLN A CA 1
ATOM 903 C C . GLN A 1 120 ? -22.260 0.145 14.896 1.00 60.34 120 GLN A C 1
ATOM 905 O O . GLN A 1 120 ? -21.411 -0.271 14.105 1.00 60.34 120 GLN A O 1
ATOM 910 N N . SER A 1 121 ? -23.029 1.202 14.616 1.00 61.69 121 SER A N 1
ATOM 911 C CA . SER A 1 121 ? -22.968 1.875 13.314 1.00 61.69 121 SER A CA 1
ATOM 912 C C . SER A 1 121 ? -21.633 2.593 13.085 1.00 61.69 121 SER A C 1
ATOM 914 O O . SER A 1 121 ? -21.057 2.475 12.002 1.00 61.69 121 SER A O 1
ATOM 916 N N . ALA A 1 122 ? -21.068 3.241 14.109 1.00 64.19 122 ALA A N 1
ATOM 917 C CA . ALA A 1 122 ? -19.772 3.910 14.013 1.00 64.19 122 ALA A CA 1
ATOM 918 C C . ALA A 1 122 ? -18.608 2.929 13.779 1.00 64.19 122 ALA A C 1
ATOM 920 O O . ALA A 1 122 ? -17.692 3.220 13.004 1.00 64.19 122 ALA A O 1
ATOM 921 N N . GLN A 1 123 ? -18.626 1.757 14.421 1.00 69.88 123 GLN A N 1
ATOM 922 C CA . GLN A 1 123 ? -17.572 0.756 14.244 1.00 69.88 123 GLN A CA 1
ATOM 923 C C . GLN A 1 123 ? -17.662 0.067 12.878 1.00 69.88 123 GLN A C 1
ATOM 925 O O . GLN A 1 123 ? -16.637 -0.136 12.224 1.00 69.88 123 GLN A O 1
ATOM 930 N N . GLN A 1 124 ? -18.879 -0.208 12.401 1.00 75.94 124 GLN A N 1
ATOM 931 C CA . GLN A 1 124 ? -19.100 -0.781 11.074 1.00 75.94 124 GLN A CA 1
ATOM 932 C C . GLN A 1 124 ? -18.705 0.196 9.958 1.00 75.94 124 GLN A C 1
ATOM 934 O O . GLN A 1 124 ? -18.056 -0.207 8.993 1.00 75.94 124 GLN A O 1
ATOM 939 N N . GLN A 1 125 ? -19.014 1.488 10.113 1.00 76.44 125 GLN A N 1
ATOM 940 C CA . GLN A 1 125 ? -18.589 2.534 9.177 1.00 76.44 125 GLN A CA 1
ATOM 941 C C . GLN A 1 125 ? -17.064 2.661 9.115 1.00 76.44 125 GLN A C 1
ATOM 943 O O . GLN A 1 125 ? -16.495 2.693 8.025 1.00 76.44 125 GLN A O 1
ATOM 948 N N . LYS A 1 126 ? -16.382 2.676 10.269 1.00 83.31 126 LYS A N 1
ATOM 949 C CA . LYS A 1 126 ? -14.912 2.730 10.322 1.00 83.31 126 LYS A CA 1
ATOM 950 C C . LYS A 1 126 ? -14.269 1.510 9.669 1.00 83.31 126 LYS A C 1
ATOM 952 O O . LYS A 1 126 ? -13.303 1.668 8.929 1.00 83.31 126 LYS A O 1
ATOM 957 N N . PHE A 1 127 ? -14.816 0.316 9.901 1.00 87.25 127 PHE A N 1
ATOM 958 C CA . PHE A 1 127 ? -14.323 -0.903 9.264 1.00 87.25 127 PHE A CA 1
ATOM 959 C C . PHE A 1 127 ? -14.445 -0.829 7.738 1.00 87.25 127 PHE A C 1
ATOM 961 O O . PHE A 1 127 ? -13.459 -1.052 7.041 1.00 87.25 127 PHE A O 1
ATOM 968 N N . TRP A 1 128 ? -15.610 -0.434 7.214 1.00 90.56 128 TRP A N 1
ATOM 969 C CA . TRP A 1 128 ? -15.799 -0.279 5.770 1.00 90.56 128 TRP A CA 1
ATOM 970 C C . TRP A 1 128 ? -14.905 0.804 5.164 1.00 90.56 128 TRP A C 1
ATOM 972 O O . TRP A 1 128 ? -14.355 0.586 4.089 1.00 90.56 128 TRP A O 1
ATOM 982 N N . LEU A 1 129 ? -14.688 1.927 5.854 1.00 93.31 129 LEU A N 1
ATOM 983 C CA . LEU A 1 129 ? -13.742 2.954 5.405 1.00 93.31 129 LEU A CA 1
ATOM 984 C C . LEU A 1 129 ? -12.309 2.419 5.329 1.00 93.31 129 LEU A C 1
ATOM 986 O O . LEU A 1 129 ? -11.621 2.674 4.345 1.00 93.31 129 LEU A O 1
ATOM 990 N N . ILE A 1 130 ? -11.871 1.645 6.326 1.00 93.75 130 ILE A N 1
ATOM 991 C CA . ILE A 1 130 ? -10.548 1.005 6.319 1.00 93.75 130 ILE A CA 1
ATOM 992 C C . ILE A 1 130 ? -10.448 -0.006 5.172 1.00 93.75 130 ILE A C 1
ATOM 994 O O . ILE A 1 130 ? -9.466 0.005 4.436 1.00 93.75 130 ILE A O 1
ATOM 998 N N . VAL A 1 131 ? -11.471 -0.841 4.971 1.00 94.31 131 VAL A N 1
ATOM 999 C CA . VAL A 1 131 ? -11.510 -1.819 3.874 1.00 94.31 131 VAL A CA 1
ATOM 1000 C C . VAL A 1 131 ? -11.440 -1.122 2.516 1.00 94.31 131 VAL A C 1
ATOM 1002 O O . VAL A 1 131 ? -10.610 -1.489 1.687 1.00 94.31 131 VAL A O 1
ATOM 1005 N N . VAL A 1 132 ? -12.245 -0.080 2.293 1.00 95.69 132 VAL A N 1
ATOM 1006 C CA . VAL A 1 132 ? -12.218 0.705 1.049 1.00 95.69 132 VAL A CA 1
ATOM 1007 C C . VAL A 1 132 ? -10.865 1.385 0.863 1.00 95.69 132 VAL A C 1
ATOM 1009 O O . VAL A 1 132 ? -10.330 1.353 -0.242 1.00 95.69 132 VAL A O 1
ATOM 1012 N N . ALA A 1 133 ? -10.273 1.943 1.920 1.00 95.12 133 ALA A N 1
ATOM 1013 C CA . ALA A 1 133 ? -8.948 2.552 1.850 1.00 95.12 133 ALA A CA 1
ATOM 1014 C C . ALA A 1 133 ? -7.867 1.530 1.466 1.00 95.12 133 ALA A C 1
ATOM 1016 O O . ALA A 1 133 ? -7.034 1.818 0.605 1.00 95.12 133 ALA A O 1
ATOM 1017 N N . ILE A 1 134 ? -7.904 0.322 2.039 1.00 95.75 134 ILE A N 1
ATOM 1018 C CA . ILE A 1 134 ? -6.981 -0.769 1.692 1.00 95.75 134 ILE A CA 1
ATOM 1019 C C . ILE A 1 134 ? -7.189 -1.198 0.236 1.00 95.75 134 ILE A C 1
ATOM 1021 O O . ILE A 1 134 ? -6.218 -1.307 -0.512 1.00 95.75 134 ILE A O 1
ATOM 1025 N N . ILE A 1 135 ? -8.434 -1.392 -0.203 1.00 95.62 135 ILE A N 1
ATOM 1026 C CA . ILE A 1 135 ? -8.747 -1.789 -1.584 1.00 95.62 135 ILE A CA 1
ATOM 1027 C C . ILE A 1 135 ? -8.305 -0.704 -2.576 1.00 95.62 135 ILE A C 1
ATOM 1029 O O . ILE A 1 135 ? -7.620 -1.000 -3.549 1.00 95.62 135 ILE A O 1
ATOM 1033 N N . ALA A 1 136 ? -8.620 0.564 -2.320 1.00 94.06 136 ALA A N 1
ATOM 1034 C CA . ALA A 1 136 ? -8.217 1.668 -3.187 1.00 94.06 136 ALA A CA 1
ATOM 1035 C C . ALA A 1 136 ? -6.689 1.808 -3.260 1.00 94.06 136 ALA A C 1
ATOM 1037 O O . ALA A 1 136 ? -6.134 1.980 -4.344 1.00 94.06 136 ALA A O 1
ATOM 1038 N N . THR A 1 137 ? -6.000 1.676 -2.123 1.00 93.75 137 THR A N 1
ATOM 1039 C CA . THR A 1 137 ? -4.532 1.749 -2.064 1.00 93.75 137 THR A CA 1
ATOM 1040 C C . THR A 1 137 ? -3.887 0.580 -2.801 1.00 93.75 137 THR A C 1
ATOM 1042 O O . THR A 1 137 ? -2.944 0.779 -3.562 1.00 93.75 137 THR A O 1
ATOM 1045 N N . THR A 1 138 ? -4.404 -0.636 -2.621 1.00 92.50 138 THR A N 1
ATOM 1046 C CA . THR A 1 138 ? -3.876 -1.831 -3.296 1.00 92.50 138 THR A CA 1
ATOM 1047 C C . THR A 1 138 ? -4.108 -1.777 -4.803 1.00 92.50 138 THR A C 1
ATOM 1049 O O . THR A 1 138 ? -3.161 -1.989 -5.558 1.00 92.50 138 THR A O 1
ATOM 1052 N N . ILE A 1 139 ? -5.312 -1.409 -5.256 1.00 91.81 139 ILE A N 1
ATOM 1053 C CA . ILE A 1 139 ? -5.611 -1.222 -6.685 1.00 91.81 139 ILE A CA 1
ATOM 1054 C C . ILE A 1 139 ? -4.748 -0.102 -7.276 1.00 91.81 139 ILE A C 1
ATOM 1056 O O . ILE A 1 139 ? -4.167 -0.282 -8.344 1.00 91.81 139 ILE A O 1
ATOM 1060 N N . GLY A 1 140 ? -4.621 1.034 -6.585 1.00 88.06 140 GLY A N 1
ATOM 1061 C CA . GLY A 1 140 ? -3.806 2.163 -7.034 1.00 88.06 140 GLY A CA 1
ATOM 1062 C C . GLY A 1 140 ? -2.323 1.812 -7.153 1.00 88.06 140 GLY A C 1
ATOM 1063 O O . GLY A 1 140 ? -1.699 2.126 -8.164 1.00 88.06 140 GLY A O 1
ATOM 1064 N N . ALA A 1 141 ? -1.765 1.105 -6.167 1.00 87.69 141 ALA A N 1
ATOM 1065 C CA . ALA A 1 141 ? -0.381 0.645 -6.205 1.00 87.69 141 ALA A CA 1
ATOM 1066 C C . ALA A 1 141 ? -0.157 -0.361 -7.342 1.00 87.69 141 ALA A C 1
ATOM 1068 O O . ALA A 1 141 ? 0.748 -0.190 -8.159 1.00 87.69 141 ALA A O 1
ATOM 1069 N N . PHE A 1 142 ? -1.012 -1.381 -7.441 1.00 86.31 142 PHE A N 1
ATOM 1070 C CA . PHE A 1 142 ? -0.865 -2.429 -8.449 1.00 86.31 142 PHE A CA 1
ATOM 1071 C C . PHE A 1 142 ? -1.060 -1.883 -9.869 1.00 86.31 142 PHE A C 1
ATOM 1073 O O . PHE A 1 142 ? -0.267 -2.174 -10.767 1.00 86.31 142 PHE A O 1
ATOM 1080 N N . GLY A 1 143 ? -2.065 -1.027 -10.069 1.00 84.12 143 GLY A N 1
ATOM 1081 C CA . GLY A 1 143 ? -2.295 -0.321 -11.327 1.00 84.12 143 GLY A CA 1
ATOM 1082 C C . GLY A 1 143 ? -1.147 0.626 -11.679 1.00 84.12 143 GLY A C 1
ATOM 1083 O O . GLY A 1 143 ? -0.651 0.593 -12.800 1.00 84.12 143 GLY A O 1
ATOM 1084 N N . GLY A 1 144 ? -0.657 1.418 -10.722 1.00 76.25 144 GLY A N 1
ATOM 1085 C CA . GLY A 1 144 ? 0.446 2.358 -10.940 1.00 76.25 144 GLY A CA 1
ATOM 1086 C C . GLY A 1 144 ? 1.759 1.691 -11.361 1.00 76.25 144 GLY A C 1
ATOM 1087 O O . GLY A 1 144 ? 2.504 2.262 -12.152 1.00 76.25 144 GLY A O 1
ATOM 1088 N N . LEU A 1 145 ? 2.030 0.472 -10.888 1.00 74.69 145 LEU A N 1
ATOM 1089 C CA . LEU A 1 145 ? 3.218 -0.302 -11.270 1.00 74.69 145 LEU A CA 1
ATOM 1090 C C . LEU A 1 145 ? 3.064 -1.018 -12.620 1.00 74.69 145 LEU A C 1
ATOM 1092 O O . LEU A 1 145 ? 4.016 -1.088 -13.395 1.00 74.69 145 LEU A O 1
ATOM 1096 N N . THR A 1 146 ? 1.878 -1.549 -12.917 1.00 70.44 146 THR A N 1
ATOM 1097 C CA . THR A 1 146 ? 1.663 -2.418 -14.089 1.00 70.44 146 THR A CA 1
ATOM 1098 C C . THR A 1 146 ? 1.257 -1.652 -15.348 1.00 70.44 146 THR A C 1
ATOM 1100 O O . THR A 1 146 ? 1.728 -1.968 -16.443 1.00 70.44 146 THR A O 1
ATOM 1103 N N . LEU A 1 147 ? 0.444 -0.600 -15.215 1.00 65.44 147 LEU A N 1
ATOM 1104 C CA . LEU A 1 147 ? -0.060 0.174 -16.352 1.00 65.44 147 LEU A CA 1
ATOM 1105 C C . LEU A 1 147 ? 1.059 0.845 -17.170 1.00 65.44 147 LEU A C 1
ATOM 1107 O O . LEU A 1 147 ? 1.017 0.739 -18.394 1.00 65.44 147 LEU A O 1
ATOM 1111 N N . PRO A 1 148 ? 2.110 1.459 -16.586 1.00 66.06 148 PRO A N 1
ATOM 1112 C CA . PRO A 1 148 ? 3.175 2.073 -17.383 1.00 66.06 148 PRO A CA 1
ATOM 1113 C C . PRO A 1 148 ? 3.973 1.064 -18.216 1.00 66.06 148 PRO A C 1
ATOM 1115 O O . PRO A 1 148 ? 4.514 1.423 -19.266 1.00 66.06 148 PRO A O 1
ATOM 1118 N N . ALA A 1 149 ? 4.076 -0.184 -17.755 1.00 66.19 149 ALA A N 1
ATOM 1119 C CA . ALA A 1 149 ? 4.753 -1.252 -18.481 1.00 66.19 149 ALA A CA 1
ATOM 1120 C C . ALA A 1 149 ? 3.897 -1.757 -19.652 1.00 66.19 149 ALA A C 1
ATOM 1122 O O . ALA A 1 149 ? 4.397 -1.860 -20.769 1.00 66.19 149 ALA A O 1
ATOM 1123 N N . ILE A 1 150 ? 2.600 -1.978 -19.420 1.00 65.88 150 ILE A N 1
ATOM 1124 C CA . ILE A 1 150 ? 1.660 -2.450 -20.447 1.00 65.88 150 ILE A CA 1
ATOM 1125 C C . ILE A 1 150 ? 1.464 -1.389 -21.534 1.00 65.88 150 ILE A C 1
ATOM 1127 O O . ILE A 1 150 ? 1.595 -1.697 -22.716 1.00 65.88 150 ILE A O 1
ATOM 1131 N N . ILE A 1 151 ? 1.242 -0.126 -21.150 1.00 62.66 151 ILE A N 1
ATOM 1132 C CA . ILE A 1 151 ? 1.034 0.966 -22.111 1.00 62.66 151 ILE A CA 1
ATOM 1133 C C . ILE A 1 151 ? 2.297 1.196 -22.956 1.00 62.66 151 ILE A C 1
ATOM 1135 O O . ILE A 1 151 ? 2.197 1.498 -24.140 1.00 62.66 151 ILE A O 1
ATOM 1139 N N . ALA A 1 152 ? 3.493 1.012 -22.387 1.00 61.97 152 ALA A N 1
ATOM 1140 C CA . ALA A 1 152 ? 4.731 1.118 -23.160 1.00 61.97 152 ALA A CA 1
ATOM 1141 C C . ALA A 1 152 ? 4.906 0.006 -24.197 1.00 61.97 152 ALA A C 1
ATOM 1143 O O . ALA A 1 152 ? 5.602 0.228 -25.181 1.00 61.97 152 ALA A O 1
ATOM 1144 N N . HIS A 1 153 ? 4.294 -1.161 -23.985 1.00 65.25 153 HIS A N 1
ATOM 1145 C CA . HIS A 1 153 ? 4.349 -2.271 -24.932 1.00 65.25 153 HIS A CA 1
ATOM 1146 C C . HIS A 1 153 ? 3.230 -2.215 -25.982 1.00 65.25 153 HIS A C 1
ATOM 1148 O O . HIS A 1 153 ? 3.394 -2.739 -27.075 1.00 65.25 153 HIS A O 1
ATOM 1154 N N . SER A 1 154 ? 2.104 -1.561 -25.676 1.00 65.06 154 SER A N 1
ATOM 1155 C CA . SER A 1 154 ? 0.995 -1.357 -26.618 1.00 65.06 154 SER A CA 1
ATOM 1156 C C . SER A 1 154 ? 1.082 -0.046 -27.408 1.00 65.06 154 SER A C 1
ATOM 1158 O O . SER A 1 154 ? 0.209 0.233 -28.229 1.00 65.06 154 SER A O 1
ATOM 1160 N N . ALA A 1 155 ? 2.065 0.806 -27.113 1.00 64.31 155 ALA A N 1
ATOM 1161 C CA . ALA A 1 155 ? 2.275 2.048 -27.842 1.00 64.31 155 ALA A CA 1
ATOM 1162 C C . ALA A 1 155 ? 2.760 1.744 -29.274 1.00 64.31 155 ALA A C 1
ATOM 1164 O O . ALA A 1 155 ? 3.563 0.830 -29.451 1.00 64.31 155 ALA A O 1
ATOM 1165 N N . PRO A 1 156 ? 2.314 2.501 -30.294 1.00 73.81 156 PRO A N 1
ATOM 1166 C CA . PRO A 1 156 ? 2.808 2.335 -31.657 1.00 73.81 156 PRO A CA 1
ATOM 1167 C C . PRO A 1 156 ? 4.333 2.491 -31.730 1.00 73.81 156 PRO A C 1
ATOM 1169 O O . PRO A 1 156 ? 4.894 3.395 -31.102 1.00 73.81 156 PRO A O 1
ATOM 1172 N N . ASP A 1 157 ? 4.987 1.673 -32.559 1.00 72.44 157 ASP A N 1
ATOM 1173 C CA . ASP A 1 157 ? 6.454 1.646 -32.691 1.00 72.44 157 ASP A CA 1
ATOM 1174 C C . ASP A 1 157 ? 7.061 3.018 -33.037 1.00 72.44 157 ASP A C 1
ATOM 1176 O O . ASP A 1 157 ? 8.185 3.327 -32.651 1.00 72.44 157 ASP A O 1
ATOM 1180 N N . ASN A 1 158 ? 6.301 3.893 -33.708 1.00 77.81 158 ASN A N 1
ATOM 1181 C CA . ASN A 1 158 ? 6.754 5.233 -34.098 1.00 77.81 158 ASN A CA 1
ATOM 1182 C C . ASN A 1 158 ? 7.001 6.197 -32.917 1.00 77.81 158 ASN A C 1
ATOM 1184 O O . ASN A 1 158 ? 7.583 7.268 -33.109 1.00 77.81 158 ASN A O 1
ATOM 1188 N N . TRP A 1 159 ? 6.554 5.863 -31.703 1.00 80.31 159 TRP A N 1
ATOM 1189 C CA . TRP A 1 159 ? 6.646 6.767 -30.556 1.00 80.31 159 TRP A CA 1
ATOM 1190 C C . TRP A 1 159 ? 7.967 6.620 -29.783 1.00 80.31 159 TRP A C 1
ATOM 1192 O O . TRP A 1 159 ? 8.396 7.574 -29.109 1.00 80.31 159 TRP A O 1
ATOM 1202 N N . HIS A 1 160 ? 8.625 5.460 -29.911 1.00 84.12 160 HIS A N 1
ATOM 1203 C CA . HIS A 1 160 ? 9.887 5.108 -29.247 1.00 84.12 160 HIS A CA 1
ATOM 1204 C C . HIS A 1 160 ? 9.870 5.356 -27.728 1.00 84.12 160 HIS A C 1
ATOM 1206 O O . HIS A 1 160 ? 10.788 5.942 -27.144 1.00 84.12 160 HIS A O 1
ATOM 1212 N N . TRP A 1 161 ?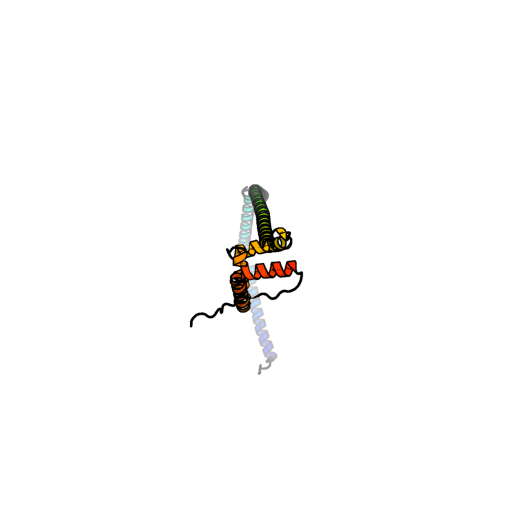 8.756 5.014 -27.075 1.00 83.19 161 TRP A N 1
ATOM 1213 C CA . TRP A 1 161 ? 8.565 5.210 -25.634 1.00 83.19 161 TRP A CA 1
ATOM 1214 C C . TRP A 1 161 ? 9.534 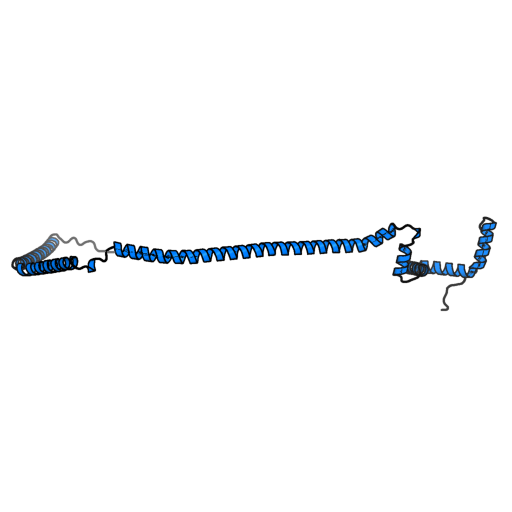4.407 -24.764 1.00 83.19 161 TRP A C 1
ATOM 1216 O O . TRP A 1 161 ? 10.108 5.004 -23.847 1.00 83.19 161 TRP A O 1
ATOM 1226 N N . PRO A 1 162 ? 9.748 3.102 -25.014 1.00 83.56 162 PRO A N 1
ATOM 1227 C CA . PRO A 1 162 ? 10.737 2.320 -24.278 1.00 83.56 162 PRO A CA 1
ATOM 1228 C C . PRO A 1 162 ? 12.142 2.926 -24.358 1.00 83.56 162 PRO A C 1
ATOM 1230 O O . PRO A 1 162 ? 12.813 3.065 -23.336 1.00 83.56 162 PRO A O 1
ATOM 1233 N N . GLU A 1 163 ? 12.558 3.365 -25.545 1.00 86.19 163 GLU A N 1
ATOM 1234 C CA . GLU A 1 163 ? 13.880 3.931 -25.806 1.00 86.19 163 GLU A CA 1
ATOM 1235 C C . GLU A 1 163 ? 14.040 5.301 -25.136 1.00 86.19 163 GLU A C 1
ATOM 1237 O O . GLU A 1 163 ? 15.051 5.553 -24.478 1.00 86.19 163 GLU A O 1
ATOM 1242 N N . LYS A 1 164 ? 13.018 6.167 -25.208 1.00 87.38 164 LYS A N 1
ATOM 1243 C CA . LYS A 1 164 ? 13.004 7.454 -24.486 1.00 87.38 164 LYS A CA 1
ATOM 1244 C C . LYS A 1 164 ? 13.021 7.263 -22.974 1.00 87.38 164 LYS A C 1
ATOM 1246 O O . LYS A 1 164 ? 13.701 8.010 -22.273 1.00 87.38 164 LYS A O 1
ATOM 1251 N N . ARG A 1 165 ? 12.302 6.260 -22.461 1.00 86.00 165 ARG A N 1
ATOM 1252 C CA . ARG A 1 165 ? 12.299 5.919 -21.034 1.00 86.00 165 ARG A CA 1
ATOM 1253 C C . ARG A 1 165 ? 13.666 5.409 -20.587 1.00 86.00 165 ARG A C 1
ATOM 1255 O O . ARG A 1 165 ? 14.156 5.876 -19.567 1.00 86.00 165 ARG A O 1
ATOM 1262 N N . ALA A 1 166 ? 14.288 4.504 -21.342 1.00 88.50 166 ALA A N 1
ATOM 1263 C CA . ALA A 1 166 ? 15.626 3.996 -21.044 1.00 88.50 166 ALA A CA 1
ATOM 1264 C C . ALA A 1 166 ? 16.672 5.124 -21.039 1.00 88.50 166 ALA A C 1
ATOM 1266 O O . ALA A 1 166 ? 17.456 5.236 -20.097 1.00 88.50 166 ALA A O 1
ATOM 1267 N N . ALA A 1 167 ? 16.627 6.014 -22.035 1.00 93.19 167 ALA A N 1
ATOM 1268 C CA . ALA A 1 167 ? 17.481 7.198 -22.088 1.00 93.19 167 ALA A CA 1
ATOM 1269 C C . ALA A 1 167 ? 17.250 8.137 -20.890 1.00 93.19 167 ALA A C 1
ATOM 1271 O O . ALA A 1 167 ? 18.205 8.570 -20.245 1.00 93.19 167 ALA A O 1
ATOM 1272 N N . GLY A 1 168 ? 15.982 8.377 -20.533 1.00 90.00 168 GLY A N 1
ATOM 1273 C CA . GLY A 1 168 ? 15.596 9.176 -19.369 1.00 90.00 168 GLY A CA 1
ATOM 1274 C C . GLY A 1 168 ? 16.047 8.574 -18.034 1.00 90.00 168 GLY A C 1
ATOM 1275 O O . GLY A 1 168 ? 16.565 9.300 -17.190 1.00 90.00 168 GLY A O 1
ATOM 1276 N N . MET A 1 169 ? 15.926 7.254 -17.852 1.00 92.00 169 MET A N 1
ATOM 1277 C CA . MET A 1 169 ? 16.413 6.539 -16.660 1.00 92.00 169 MET A CA 1
ATOM 1278 C C . MET A 1 169 ? 17.933 6.636 -16.512 1.00 92.00 169 MET A C 1
ATOM 1280 O O . MET A 1 169 ? 18.437 6.756 -15.399 1.00 92.00 169 MET A O 1
ATOM 1284 N N . LEU A 1 170 ? 18.660 6.615 -17.631 1.00 93.81 170 LEU A N 1
ATOM 1285 C CA . LEU A 1 170 ? 20.112 6.788 -17.663 1.00 93.81 170 LEU A CA 1
ATOM 1286 C C . LEU A 1 170 ? 20.549 8.261 -17.644 1.00 93.81 170 LEU A C 1
ATOM 1288 O O . LEU A 1 170 ? 21.753 8.515 -17.634 1.00 93.81 170 LEU A O 1
ATOM 1292 N N . GLN A 1 171 ? 19.599 9.207 -17.647 1.00 93.44 171 GLN A N 1
ATOM 1293 C CA . GLN A 1 171 ? 19.828 10.654 -17.743 1.00 93.44 171 GLN A CA 1
ATOM 1294 C C . GLN A 1 171 ? 20.804 11.030 -18.869 1.00 93.44 171 GLN A C 1
ATOM 1296 O O . GLN A 1 171 ? 21.693 11.865 -18.705 1.00 93.44 171 GLN A O 1
ATOM 1301 N N . ARG A 1 172 ? 20.664 10.368 -20.018 1.00 93.19 172 ARG A N 1
ATOM 1302 C CA . ARG A 1 172 ? 21.559 10.488 -21.176 1.00 93.19 172 ARG A CA 1
ATOM 1303 C C . ARG A 1 172 ? 20.755 10.685 -22.451 1.00 93.19 172 ARG A C 1
ATOM 1305 O O . ARG A 1 172 ? 19.566 10.370 -22.501 1.00 93.19 172 ARG A O 1
ATOM 1312 N N . SER A 1 173 ? 21.408 11.169 -23.505 1.00 93.88 173 SER A N 1
ATOM 1313 C CA . SER A 1 173 ? 20.805 11.120 -24.840 1.00 93.88 173 SER A CA 1
ATOM 1314 C C . SER A 1 173 ? 20.553 9.665 -25.264 1.00 93.88 173 SER A C 1
ATOM 1316 O O . SER A 1 173 ? 21.220 8.749 -24.783 1.00 93.88 173 SER A O 1
ATOM 1318 N N . GLY A 1 174 ? 19.612 9.428 -26.186 1.00 92.31 174 GLY A N 1
ATOM 1319 C CA . GLY A 1 174 ? 19.310 8.067 -26.657 1.00 92.31 174 GLY A CA 1
ATOM 1320 C C . GLY A 1 174 ? 20.540 7.331 -27.201 1.00 92.31 174 GLY A C 1
ATOM 1321 O O . GLY A 1 174 ? 20.716 6.142 -26.950 1.00 92.31 174 GLY A O 1
ATOM 1322 N N . TRP A 1 175 ? 21.438 8.062 -27.867 1.00 92.94 175 TRP A N 1
ATOM 1323 C CA . TRP A 1 175 ? 22.701 7.522 -28.360 1.00 92.94 175 TRP A CA 1
ATOM 1324 C C . TRP A 1 175 ? 23.647 7.115 -27.222 1.00 92.94 175 TRP A C 1
ATOM 1326 O O . TRP A 1 175 ? 24.065 5.963 -27.152 1.00 92.94 175 TRP A O 1
ATOM 1336 N N . GLU A 1 176 ? 23.945 8.021 -26.288 1.00 94.06 176 GLU A N 1
ATOM 1337 C CA . GLU A 1 176 ? 24.846 7.743 -25.157 1.00 94.06 176 GLU A CA 1
ATOM 1338 C C . GLU A 1 176 ? 24.292 6.673 -24.212 1.00 94.06 176 GLU A C 1
ATOM 1340 O O . GLU A 1 176 ? 25.056 5.903 -23.624 1.00 94.06 176 GLU A O 1
ATOM 1345 N N . ALA A 1 177 ? 22.969 6.628 -24.051 1.00 95.19 177 ALA A N 1
ATOM 1346 C CA . ALA A 1 177 ? 22.268 5.585 -23.321 1.00 95.19 177 ALA A CA 1
ATOM 1347 C C . ALA A 1 177 ? 22.486 4.221 -23.988 1.00 95.19 177 ALA A C 1
ATOM 1349 O O . ALA A 1 177 ? 22.908 3.282 -23.315 1.00 95.19 177 ALA A O 1
ATOM 1350 N N . GLY A 1 178 ? 22.307 4.131 -25.311 1.00 93.50 178 GLY A N 1
ATOM 1351 C CA . GLY A 1 178 ? 22.581 2.917 -26.083 1.00 93.50 178 GLY A CA 1
ATOM 1352 C C . GLY A 1 178 ? 24.041 2.469 -25.98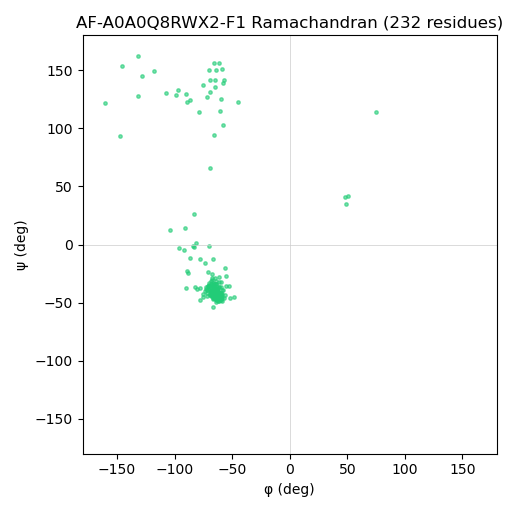2 1.00 93.50 178 GLY A C 1
ATOM 1353 O O . GLY A 1 178 ? 24.311 1.308 -25.679 1.00 93.50 178 GLY A O 1
ATOM 1354 N N . GLN A 1 179 ? 24.994 3.395 -26.133 1.00 94.12 179 GLN A N 1
ATOM 1355 C CA . GLN A 1 179 ? 26.419 3.096 -25.952 1.00 94.12 179 GLN A CA 1
ATOM 1356 C C . GLN A 1 179 ? 26.716 2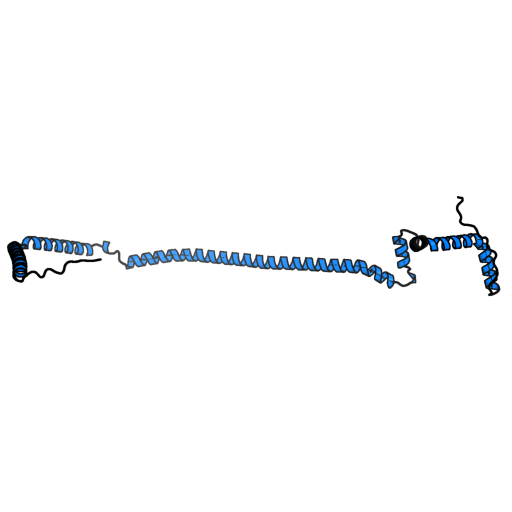.578 -24.540 1.00 94.12 179 GLN A C 1
ATOM 1358 O O . GLN A 1 179 ? 27.434 1.593 -24.381 1.00 94.12 179 GLN A O 1
ATOM 1363 N N . ARG A 1 180 ? 26.140 3.203 -23.504 1.00 94.06 180 ARG A N 1
ATOM 1364 C CA . ARG A 1 180 ? 26.318 2.769 -22.113 1.00 94.06 180 ARG A CA 1
ATOM 1365 C C . ARG A 1 180 ? 25.724 1.384 -21.866 1.00 94.06 180 ARG A C 1
ATOM 1367 O O . ARG A 1 180 ? 26.341 0.595 -21.158 1.00 94.06 180 ARG A O 1
ATOM 1374 N N . MET A 1 181 ? 24.561 1.086 -22.440 1.00 94.25 181 MET A N 1
ATOM 1375 C CA . MET A 1 181 ? 23.938 -0.234 -22.328 1.00 94.25 181 MET A CA 1
ATOM 1376 C C . MET A 1 181 ? 24.797 -1.313 -22.991 1.00 94.25 181 MET A C 1
ATOM 1378 O O . MET A 1 181 ? 25.056 -2.329 -22.356 1.00 94.25 181 MET A O 1
ATOM 1382 N N . LEU A 1 182 ? 25.303 -1.071 -24.205 1.00 94.06 182 LEU A N 1
ATOM 1383 C CA . LEU A 1 182 ? 26.208 -2.002 -24.892 1.00 94.06 182 LEU A CA 1
ATOM 1384 C C . LEU A 1 182 ? 27.510 -2.217 -24.105 1.00 94.06 182 LEU A C 1
ATOM 1386 O O . LEU A 1 182 ? 27.913 -3.355 -23.901 1.00 94.06 182 LEU A O 1
ATOM 1390 N N . GLN A 1 183 ? 28.114 -1.139 -23.590 1.00 94.50 183 GLN A N 1
ATOM 1391 C CA . GLN A 1 183 ? 29.315 -1.200 -22.743 1.00 94.50 183 GLN A CA 1
ATOM 1392 C C . GLN A 1 183 ? 29.133 -2.049 -21.486 1.00 94.50 183 GLN A C 1
ATOM 1394 O O . GLN A 1 183 ? 30.074 -2.708 -21.056 1.00 94.50 183 GLN A O 1
ATOM 1399 N N . VAL A 1 184 ? 27.960 -1.968 -20.853 1.00 95.69 184 VAL A N 1
ATOM 1400 C CA . VAL A 1 184 ? 27.669 -2.685 -19.605 1.00 95.69 184 VAL A CA 1
ATOM 1401 C C . VAL A 1 184 ? 27.256 -4.131 -19.877 1.00 95.69 184 VAL A C 1
ATOM 1403 O O . VAL A 1 184 ? 27.614 -5.005 -19.095 1.00 95.69 184 VAL A O 1
ATOM 1406 N N . ALA A 1 185 ? 26.519 -4.384 -20.961 1.00 96.00 185 ALA A N 1
ATOM 1407 C CA . ALA A 1 185 ? 26.050 -5.720 -21.318 1.00 96.00 185 ALA A CA 1
ATOM 1408 C C . ALA A 1 185 ? 27.185 -6.628 -21.816 1.00 96.00 185 ALA A C 1
ATOM 1410 O O . ALA A 1 185 ? 27.234 -7.793 -21.434 1.00 96.00 185 ALA A O 1
ATOM 1411 N N . ASP A 1 186 ? 28.090 -6.093 -22.640 1.00 96.12 186 ASP A N 1
ATOM 1412 C CA . ASP A 1 186 ? 29.253 -6.816 -23.157 1.00 96.12 186 ASP A CA 1
ATOM 1413 C C . ASP A 1 186 ? 30.448 -5.862 -23.358 1.00 96.12 186 ASP A C 1
ATOM 1415 O O . ASP A 1 186 ? 30.593 -5.230 -24.413 1.00 96.12 186 ASP A O 1
ATOM 1419 N N . PRO A 1 187 ? 31.333 -5.744 -22.352 1.00 94.94 187 PRO A N 1
ATOM 1420 C CA . PRO A 1 187 ? 32.505 -4.882 -22.440 1.00 94.94 187 PRO A CA 1
ATOM 1421 C C . PRO A 1 187 ? 33.510 -5.306 -23.520 1.00 94.94 187 PRO A C 1
ATOM 1423 O O . PRO A 1 187 ? 34.210 -4.449 -24.065 1.00 94.94 187 PRO A O 1
ATOM 1426 N N . GLU A 1 188 ? 33.632 -6.605 -23.812 1.00 93.69 188 GLU A N 1
ATOM 1427 C CA . GLU A 1 188 ? 34.579 -7.113 -24.811 1.00 93.69 188 GLU A CA 1
ATOM 1428 C C . GLU A 1 188 ? 34.046 -6.883 -26.225 1.00 93.69 188 GLU A C 1
ATOM 1430 O O . GLU A 1 188 ? 34.748 -6.295 -27.054 1.00 93.69 188 GLU A O 1
ATOM 1435 N N . GLY A 1 189 ? 32.779 -7.223 -26.475 1.00 94.25 189 GLY A N 1
ATOM 1436 C CA . GLY A 1 189 ? 32.100 -6.904 -27.730 1.00 94.25 189 GLY A CA 1
ATOM 1437 C C . GLY A 1 189 ? 32.037 -5.401 -27.994 1.00 94.25 189 GLY A C 1
ATOM 1438 O O . GLY A 1 189 ? 32.250 -4.964 -29.129 1.00 94.25 189 GLY A O 1
ATOM 1439 N N . TRP A 1 190 ? 31.857 -4.577 -26.954 1.00 94.81 190 TRP A N 1
ATOM 1440 C CA . TRP A 1 190 ? 31.924 -3.122 -27.091 1.00 94.81 190 TRP A CA 1
ATOM 1441 C C . TRP A 1 190 ? 33.290 -2.637 -27.585 1.00 94.81 190 TRP A C 1
ATOM 1443 O O . TRP A 1 190 ? 33.337 -1.753 -28.439 1.00 94.81 190 TRP A O 1
ATOM 1453 N N . LYS A 1 191 ? 34.404 -3.199 -27.091 1.00 92.94 191 LYS A N 1
ATOM 1454 C CA . LYS A 1 191 ? 35.750 -2.825 -27.566 1.00 92.94 191 LYS A CA 1
ATOM 1455 C C . LYS A 1 191 ? 35.916 -3.134 -29.050 1.00 92.94 191 LYS A C 1
ATOM 1457 O O . LYS A 1 191 ? 36.378 -2.274 -29.794 1.00 92.94 191 LYS A O 1
ATOM 1462 N N . VAL A 1 192 ? 35.477 -4.317 -29.484 1.00 93.00 192 VAL A N 1
ATOM 1463 C CA . VAL A 1 192 ? 35.514 -4.714 -30.901 1.00 93.00 192 VAL A CA 1
ATOM 1464 C C . VAL A 1 192 ? 34.687 -3.751 -31.755 1.00 93.00 192 VAL A C 1
ATOM 1466 O O . VAL A 1 192 ? 35.159 -3.274 -32.788 1.00 93.00 192 VAL A O 1
ATOM 1469 N N . TRP A 1 193 ? 33.474 -3.411 -31.309 1.00 93.62 193 TRP A N 1
ATOM 1470 C CA . TRP A 1 193 ? 32.614 -2.462 -32.013 1.00 93.62 193 TRP A CA 1
ATOM 1471 C C . TRP A 1 193 ? 33.216 -1.052 -32.057 1.00 93.62 193 TRP A C 1
ATOM 1473 O O . TRP A 1 193 ? 33.229 -0.421 -33.112 1.00 93.62 193 TRP A O 1
ATOM 1483 N N . ALA A 1 194 ? 33.758 -0.565 -30.938 1.00 92.19 194 ALA A N 1
ATOM 1484 C CA . ALA A 1 194 ? 34.383 0.750 -30.845 1.00 92.19 194 ALA A CA 1
ATOM 1485 C C . ALA A 1 194 ? 35.630 0.856 -31.738 1.00 92.19 194 ALA A C 1
ATOM 1487 O O . ALA A 1 194 ? 35.836 1.883 -32.388 1.00 92.19 194 ALA A O 1
ATOM 1488 N N . ASP A 1 195 ? 36.433 -0.205 -31.827 1.00 91.50 195 ASP A N 1
ATOM 1489 C CA . ASP A 1 195 ? 37.582 -0.259 -32.730 1.00 91.50 195 ASP A CA 1
ATOM 1490 C C . ASP A 1 195 ? 37.142 -0.298 -34.201 1.00 91.50 195 ASP A C 1
ATOM 1492 O O . ASP A 1 195 ? 37.677 0.456 -35.019 1.00 91.50 195 ASP A O 1
ATOM 1496 N N . ALA A 1 196 ? 36.102 -1.066 -34.540 1.00 91.50 196 ALA A N 1
ATOM 1497 C CA . ALA A 1 196 ? 35.519 -1.060 -35.883 1.00 91.50 196 ALA A CA 1
ATOM 1498 C C . ALA A 1 196 ? 34.933 0.314 -36.266 1.00 91.50 196 ALA A C 1
ATOM 1500 O O . ALA A 1 196 ? 35.133 0.786 -37.390 1.00 91.50 196 ALA A O 1
ATOM 1501 N N . ALA A 1 197 ? 34.256 0.990 -35.334 1.00 92.31 197 ALA A N 1
ATOM 1502 C CA . ALA A 1 197 ? 33.731 2.339 -35.528 1.00 92.31 197 ALA A CA 1
ATOM 1503 C C . ALA A 1 197 ? 34.865 3.349 -35.767 1.00 92.31 197 ALA A C 1
ATOM 1505 O O . ALA A 1 197 ? 34.786 4.165 -36.684 1.00 92.31 197 ALA A O 1
ATOM 1506 N N . ARG A 1 198 ? 35.964 3.244 -35.010 1.00 91.69 198 ARG A N 1
ATOM 1507 C CA . ARG A 1 198 ? 37.153 4.091 -35.173 1.00 91.69 198 ARG A CA 1
ATOM 1508 C C . ARG A 1 198 ? 37.820 3.895 -36.534 1.00 91.69 198 ARG A C 1
ATOM 1510 O O . ARG A 1 198 ? 38.143 4.875 -37.203 1.00 91.69 198 ARG A O 1
ATOM 1517 N N . ILE A 1 199 ? 37.995 2.643 -36.961 1.00 93.50 199 ILE A N 1
ATOM 1518 C CA . ILE A 1 199 ? 38.514 2.320 -38.298 1.00 93.50 199 ILE A CA 1
ATOM 1519 C C . ILE A 1 199 ? 37.583 2.897 -39.368 1.00 93.50 199 ILE A C 1
ATOM 1521 O O . ILE A 1 199 ? 38.060 3.489 -40.334 1.00 93.50 199 ILE A O 1
ATOM 1525 N N . SER A 1 200 ? 36.268 2.771 -39.194 1.00 93.81 200 SER A N 1
ATOM 1526 C CA . SER A 1 200 ? 35.287 3.298 -40.149 1.00 93.81 200 SER A CA 1
ATOM 1527 C C . SER A 1 200 ? 35.360 4.820 -40.269 1.00 93.81 200 SER A C 1
ATOM 1529 O O . SER A 1 200 ? 35.345 5.334 -41.384 1.00 93.81 200 SER A O 1
ATOM 1531 N N . GLU A 1 201 ? 35.518 5.537 -39.153 1.00 94.06 201 GLU A N 1
ATOM 1532 C CA . GLU A 1 201 ? 35.625 7.000 -39.153 1.00 94.06 201 GLU A CA 1
ATOM 1533 C C . GLU A 1 201 ? 36.906 7.481 -39.848 1.00 94.06 201 GLU A C 1
ATOM 1535 O O . GLU A 1 201 ? 36.854 8.333 -40.734 1.00 94.06 201 GLU A O 1
ATOM 1540 N N . VAL A 1 202 ? 38.055 6.867 -39.543 1.00 95.12 202 VAL A N 1
ATOM 1541 C CA . VAL A 1 202 ? 39.339 7.191 -40.200 1.00 95.12 202 VAL A CA 1
ATOM 1542 C C . VAL A 1 202 ? 39.298 6.919 -41.708 1.00 95.12 202 VAL A C 1
ATOM 1544 O O . VAL A 1 202 ? 40.004 7.567 -42.482 1.00 95.12 202 VAL A O 1
ATOM 1547 N N . ASN A 1 203 ? 38.465 5.974 -42.141 1.00 96.06 203 ASN A N 1
ATOM 1548 C CA . ASN A 1 203 ? 38.315 5.590 -43.542 1.00 96.06 203 ASN A CA 1
ATOM 1549 C C . ASN A 1 203 ? 37.044 6.132 -44.197 1.00 96.06 203 ASN A C 1
ATOM 1551 O O . ASN A 1 203 ? 36.712 5.687 -45.295 1.00 96.06 203 ASN A O 1
ATOM 1555 N N . ARG A 1 204 ? 36.339 7.083 -43.573 1.00 96.31 204 ARG A N 1
ATOM 1556 C CA . ARG A 1 204 ? 35.002 7.518 -44.002 1.00 96.31 204 ARG A CA 1
ATOM 1557 C C . ARG A 1 204 ? 34.932 7.905 -45.481 1.00 96.31 204 ARG A C 1
ATOM 1559 O O . ARG A 1 204 ? 34.033 7.456 -46.186 1.00 96.31 204 ARG A O 1
ATOM 1566 N N . GLU A 1 205 ? 35.898 8.682 -45.966 1.00 95.56 205 GLU A N 1
ATOM 1567 C CA . GLU A 1 205 ? 35.959 9.108 -47.371 1.00 95.56 205 GLU A CA 1
ATOM 1568 C C . GLU A 1 205 ? 36.269 7.943 -48.328 1.00 95.56 205 GLU A C 1
ATOM 1570 O O . GLU A 1 205 ? 35.609 7.780 -49.356 1.00 95.56 205 GLU A O 1
ATOM 1575 N N . ALA A 1 206 ? 37.237 7.091 -47.973 1.00 95.56 206 ALA A N 1
ATOM 1576 C CA . ALA A 1 206 ? 37.597 5.922 -48.775 1.00 95.56 206 ALA A CA 1
ATOM 1577 C C . ALA A 1 206 ? 36.424 4.934 -48.873 1.00 95.56 206 ALA A C 1
ATOM 1579 O O . ALA A 1 206 ? 36.107 4.448 -49.962 1.00 95.56 206 ALA A O 1
ATOM 1580 N N . LEU A 1 207 ? 35.740 4.687 -47.753 1.00 96.38 207 LEU A N 1
ATOM 1581 C CA . LEU A 1 207 ? 34.557 3.838 -47.687 1.00 96.38 207 LEU A CA 1
ATOM 1582 C C . LEU A 1 207 ? 33.412 4.414 -48.526 1.00 96.38 207 LEU A C 1
ATOM 1584 O O . LEU A 1 207 ? 32.854 3.671 -49.328 1.00 96.38 207 LEU A O 1
ATOM 1588 N N . ASP A 1 208 ? 33.111 5.713 -48.434 1.00 96.62 208 ASP A N 1
ATOM 1589 C CA . ASP A 1 208 ? 32.079 6.358 -49.264 1.00 96.62 208 ASP A CA 1
ATOM 1590 C C . ASP A 1 208 ? 32.390 6.263 -50.773 1.00 96.62 208 ASP A C 1
ATOM 1592 O O . ASP A 1 208 ? 31.531 5.934 -51.596 1.00 96.62 208 ASP A O 1
ATOM 1596 N N . GLY A 1 209 ? 33.652 6.457 -51.164 1.00 96.31 209 GLY A N 1
ATOM 1597 C CA . GLY A 1 209 ? 34.079 6.246 -52.548 1.00 96.31 209 GLY A CA 1
ATOM 1598 C C . GLY A 1 209 ? 33.897 4.791 -53.005 1.00 96.31 209 GLY A C 1
ATOM 1599 O O . GLY A 1 209 ? 33.419 4.520 -54.116 1.00 96.31 209 GLY A O 1
ATOM 1600 N N . CYS A 1 210 ? 34.247 3.833 -52.147 1.00 96.69 210 CYS A N 1
ATOM 1601 C CA . CYS A 1 210 ? 34.080 2.409 -52.415 1.00 96.69 210 CYS A CA 1
ATOM 1602 C C . CYS A 1 210 ? 32.604 1.994 -52.502 1.00 96.69 210 CYS A C 1
ATOM 1604 O O . CYS A 1 210 ? 32.256 1.264 -53.434 1.00 96.69 210 CYS A O 1
ATOM 1606 N N . THR A 1 211 ? 31.727 2.483 -51.618 1.00 96.06 211 THR A N 1
ATOM 1607 C CA . THR A 1 211 ? 30.285 2.180 -51.650 1.00 96.06 211 THR A CA 1
ATOM 1608 C C . THR A 1 211 ? 29.631 2.737 -52.910 1.00 96.06 211 THR A C 1
ATOM 1610 O O . THR A 1 211 ? 28.909 2.007 -53.591 1.00 96.06 211 THR A O 1
ATOM 1613 N N . LYS A 1 212 ? 29.962 3.970 -53.319 1.00 97.00 212 LYS A N 1
ATOM 1614 C CA . LYS A 1 212 ? 29.492 4.556 -54.590 1.00 97.00 212 LYS A CA 1
ATOM 1615 C C . LYS A 1 212 ? 29.924 3.728 -55.801 1.00 97.00 212 LYS A C 1
ATOM 1617 O O . LYS A 1 212 ? 29.126 3.477 -56.708 1.00 97.00 212 LYS A O 1
ATOM 1622 N N . ARG A 1 213 ? 31.174 3.250 -55.823 1.00 96.69 213 ARG A N 1
ATOM 1623 C CA . ARG A 1 213 ? 31.675 2.361 -56.889 1.00 96.69 213 ARG A CA 1
ATOM 1624 C C . ARG A 1 213 ? 30.974 1.006 -56.893 1.00 96.69 213 ARG A C 1
ATOM 1626 O O . ARG A 1 213 ? 30.631 0.523 -57.973 1.00 96.69 213 ARG A O 1
ATOM 1633 N N . ALA A 1 214 ? 30.762 0.412 -55.720 1.00 96.81 214 ALA A N 1
ATOM 1634 C CA . ALA A 1 214 ? 30.033 -0.843 -55.571 1.00 96.81 214 ALA A CA 1
ATOM 1635 C C . ALA A 1 214 ? 28.594 -0.706 -56.086 1.00 96.81 214 ALA A C 1
ATOM 1637 O O . ALA A 1 214 ? 28.157 -1.521 -56.898 1.00 96.81 214 ALA A O 1
ATOM 1638 N N . ALA A 1 215 ? 27.901 0.377 -55.715 1.00 96.38 215 ALA A N 1
ATOM 1639 C CA . ALA A 1 215 ? 26.548 0.685 -56.172 1.00 96.38 215 ALA A CA 1
ATOM 1640 C C . ALA A 1 215 ? 26.483 0.872 -57.698 1.00 96.38 215 ALA A C 1
ATOM 1642 O O . ALA A 1 215 ? 25.631 0.278 -58.358 1.00 96.38 215 ALA A O 1
ATOM 1643 N N . LYS A 1 216 ? 27.434 1.617 -58.284 1.00 96.25 216 LYS A N 1
ATOM 1644 C CA . LYS A 1 216 ? 27.510 1.830 -59.741 1.00 96.25 216 LYS A CA 1
ATOM 1645 C C . LYS A 1 216 ? 27.755 0.532 -60.513 1.00 96.25 216 LYS A C 1
ATOM 1647 O O . LYS A 1 216 ? 27.189 0.339 -61.584 1.00 96.25 216 LYS A O 1
ATOM 1652 N N . LYS A 1 217 ? 28.610 -0.352 -59.990 1.00 95.25 217 LYS A N 1
ATOM 1653 C CA . LYS A 1 217 ? 28.946 -1.634 -60.632 1.00 95.25 217 LYS A CA 1
ATOM 1654 C C . LYS A 1 217 ? 27.975 -2.763 -60.283 1.00 95.25 217 LYS A C 1
ATOM 1656 O O . LYS A 1 217 ? 28.051 -3.810 -60.921 1.00 95.25 217 LYS A O 1
ATOM 1661 N N . ARG A 1 218 ? 27.106 -2.562 -59.282 1.00 94.56 218 ARG A N 1
ATOM 1662 C CA . ARG A 1 218 ? 26.216 -3.573 -58.678 1.00 94.56 218 ARG A CA 1
ATOM 1663 C C . ARG A 1 218 ? 26.948 -4.872 -58.316 1.00 94.56 218 ARG A C 1
ATOM 1665 O O . ARG A 1 218 ? 26.413 -5.964 -58.472 1.00 94.56 218 ARG A O 1
ATOM 1672 N N . LYS A 1 219 ? 28.209 -4.749 -57.899 1.00 93.94 219 LYS A N 1
ATOM 1673 C CA . LYS A 1 219 ? 29.111 -5.863 -57.578 1.00 93.94 219 LYS A CA 1
ATOM 1674 C C . LYS A 1 219 ? 30.018 -5.462 -56.422 1.00 93.94 219 LYS A C 1
ATOM 1676 O O . LYS A 1 219 ? 30.313 -4.277 -56.257 1.00 93.94 219 LYS A O 1
ATOM 1681 N N . ALA A 1 220 ? 30.489 -6.450 -55.666 1.00 94.44 220 ALA A N 1
ATOM 1682 C CA . ALA A 1 220 ? 31.535 -6.239 -54.674 1.00 94.44 220 ALA A CA 1
ATOM 1683 C C . ALA A 1 220 ? 32.790 -5.656 -55.347 1.00 94.44 220 ALA A C 1
ATOM 1685 O O . ALA A 1 220 ? 33.161 -6.056 -56.454 1.00 94.44 220 ALA A O 1
ATOM 1686 N N . VAL A 1 221 ? 33.430 -4.689 -54.690 1.00 95.81 221 VAL A N 1
ATOM 1687 C CA . VAL A 1 221 ? 34.663 -4.053 -55.167 1.00 95.81 221 VAL A CA 1
ATOM 1688 C C . VAL A 1 221 ? 35.716 -4.088 -54.063 1.00 95.81 221 VAL A C 1
ATOM 1690 O O . VAL A 1 221 ? 35.361 -3.925 -52.897 1.00 95.81 221 VAL A O 1
ATOM 1693 N N . PRO A 1 222 ? 37.006 -4.251 -54.403 1.00 95.00 222 PRO A N 1
ATOM 1694 C CA . PRO A 1 222 ? 38.070 -4.086 -53.425 1.00 95.00 222 PRO A CA 1
ATOM 1695 C C . PRO A 1 222 ? 38.119 -2.628 -52.948 1.00 95.00 222 PRO A C 1
ATOM 1697 O O . PRO A 1 222 ? 37.929 -1.697 -53.747 1.00 95.00 222 PRO A O 1
ATOM 1700 N N . CYS A 1 223 ? 38.374 -2.455 -51.651 1.00 95.62 223 CYS A N 1
ATOM 1701 C CA . CYS A 1 223 ? 38.546 -1.167 -50.991 1.00 95.62 223 CYS A CA 1
ATOM 1702 C C . CYS A 1 223 ? 39.800 -1.205 -50.118 1.00 95.62 223 CYS A C 1
ATOM 1704 O O . CYS A 1 223 ? 39.955 -2.112 -49.303 1.00 95.62 223 CYS A O 1
ATOM 1706 N N . THR A 1 224 ? 40.683 -0.227 -50.289 1.00 94.81 224 THR A N 1
ATOM 1707 C CA . THR A 1 224 ? 41.871 -0.087 -49.446 1.00 94.81 224 THR A CA 1
ATOM 1708 C C . THR A 1 224 ? 41.513 0.769 -48.243 1.00 94.81 224 THR A C 1
ATOM 1710 O O . THR A 1 224 ? 41.080 1.908 -48.409 1.00 94.81 224 THR A O 1
ATOM 1713 N N . ILE A 1 225 ? 41.710 0.225 -47.046 1.00 94.38 225 ILE A N 1
ATOM 1714 C CA . ILE A 1 225 ? 41.470 0.919 -45.780 1.00 94.38 225 ILE A CA 1
ATOM 1715 C C . ILE A 1 225 ? 42.769 1.046 -44.985 1.00 94.38 225 ILE A C 1
ATOM 1717 O O . ILE A 1 225 ? 43.662 0.204 -45.075 1.00 94.38 225 ILE A O 1
ATOM 1721 N N . LYS A 1 226 ? 42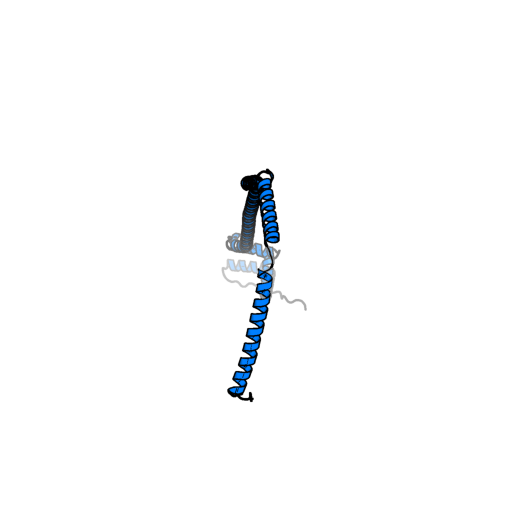.867 2.112 -44.199 1.00 93.00 226 LYS A N 1
ATOM 1722 C CA . LYS A 1 226 ? 43.921 2.369 -43.222 1.00 93.00 226 LYS A CA 1
ATOM 1723 C C . LYS A 1 226 ? 43.536 1.716 -41.899 1.00 93.00 226 LYS A C 1
ATOM 1725 O O . LYS A 1 226 ? 42.477 2.012 -41.352 1.00 93.00 226 LYS A O 1
ATOM 1730 N N . ILE A 1 227 ? 44.401 0.863 -41.369 1.00 91.56 227 ILE A N 1
ATOM 1731 C CA . ILE A 1 227 ? 44.229 0.284 -40.036 1.00 91.56 227 ILE A CA 1
ATOM 1732 C C . ILE A 1 227 ? 45.101 1.071 -39.060 1.00 91.56 227 ILE A C 1
ATOM 1734 O O . ILE A 1 227 ? 46.288 1.265 -39.311 1.00 91.56 227 ILE A O 1
ATOM 1738 N N . ILE A 1 228 ? 44.506 1.528 -37.961 1.00 82.69 228 ILE A N 1
ATOM 1739 C CA . ILE A 1 228 ? 45.217 2.144 -36.838 1.00 82.69 228 ILE A CA 1
ATOM 1740 C C . ILE A 1 228 ? 45.213 1.162 -35.665 1.00 82.69 228 ILE A C 1
ATOM 1742 O O . ILE A 1 228 ? 44.166 0.606 -35.335 1.00 82.69 228 ILE A O 1
ATOM 1746 N N . SER A 1 229 ? 46.375 0.905 -35.061 1.00 71.50 229 SER A N 1
ATOM 1747 C CA . SER A 1 229 ? 46.476 0.034 -33.887 1.00 71.50 229 SER A CA 1
ATOM 1748 C C . SER A 1 229 ? 45.956 0.760 -32.641 1.00 71.50 229 SER A C 1
ATOM 1750 O O . SER A 1 229 ? 46.231 1.940 -32.437 1.00 71.50 229 SER A O 1
ATOM 1752 N N . SER A 1 230 ? 45.186 0.063 -31.803 1.00 61.81 230 SER A N 1
ATOM 1753 C CA . SER A 1 230 ? 44.592 0.614 -30.576 1.00 61.81 230 SER A CA 1
ATOM 1754 C C . SER A 1 230 ? 45.465 0.439 -29.321 1.00 61.81 230 SER A C 1
ATOM 1756 O O . SER A 1 230 ? 44.976 0.660 -28.215 1.00 61.81 230 SER A O 1
ATOM 1758 N N . SER A 1 231 ? 46.752 0.088 -29.452 1.00 48.12 231 SER A N 1
ATOM 1759 C CA . SER A 1 231 ? 47.631 -0.083 -28.283 1.00 48.12 231 SER A CA 1
ATOM 1760 C C . SER A 1 231 ? 47.927 1.266 -27.611 1.00 48.12 231 SER A C 1
ATOM 1762 O O . SER A 1 231 ? 48.346 2.194 -28.309 1.00 48.12 231 SER A O 1
ATOM 1764 N N . PRO A 1 232 ? 47.783 1.396 -26.278 1.00 43.72 232 PRO A N 1
ATOM 1765 C CA . PRO A 1 232 ? 48.382 2.516 -25.566 1.00 43.72 232 PRO A CA 1
ATOM 1766 C C . PRO A 1 232 ? 49.916 2.431 -25.689 1.00 43.72 232 PRO A C 1
ATOM 1768 O O . PRO A 1 232 ? 50.445 1.317 -25.801 1.00 43.72 232 PRO A O 1
ATOM 1771 N N . PRO A 1 233 ? 50.645 3.565 -25.678 1.00 44.03 233 PRO A N 1
ATOM 1772 C CA . PRO A 1 233 ? 52.065 3.525 -25.354 1.00 44.03 233 PRO A CA 1
ATOM 1773 C C . PRO A 1 233 ? 52.189 2.935 -23.942 1.00 44.03 233 PRO A C 1
ATOM 1775 O O . PRO A 1 233 ? 51.486 3.380 -23.033 1.00 44.03 233 PRO A O 1
ATOM 1778 N N . GLY A 1 234 ? 52.982 1.870 -23.814 1.00 40.62 234 GLY A N 1
ATOM 1779 C CA . GLY A 1 234 ? 53.284 1.237 -22.529 1.00 40.62 234 GLY A CA 1
ATOM 1780 C C . GLY A 1 234 ? 54.039 2.154 -21.579 1.00 40.62 234 GLY A C 1
ATOM 1781 O O . GLY A 1 234 ? 54.643 3.141 -22.060 1.00 40.62 234 GLY A O 1
#

Sequence (234 aa):
MTHEPPPETLSADQAFDAMGLRLAGLTASVDGFAARQQELLARDYSPELGRIHDRCDAIGNEIAAMKDRPAVALSPQLIADQIRAAGNSVREEDHQTWRSAQQRLEAAARAITEVTASAQSAQQQKFWLIVVAIIATTIGAFGGLTLPAIIAHSAPDNWHWPEKRAAGMLQRSGWEAGQRMLQVADPEGWKVWADAARISEVNREALDGCTKRAAKKRKAVPCTIKIISSSPPG

pLDDT: mean 79.78, std 14.48, range [35.22, 97.0]

Solvent-accessible surface area (backbone atoms only — not comparable to full-atom values): 13446 Å² total; per-residue (Å²): 135,87,78,84,78,76,84,80,75,64,52,72,66,60,49,50,53,56,48,51,54,50,50,53,54,50,51,54,51,50,52,55,47,51,55,51,50,54,56,56,73,71,51,84,55,65,71,61,54,49,55,51,51,55,52,52,51,52,52,53,52,52,54,54,58,47,71,77,37,79,81,73,66,74,41,70,62,62,54,51,51,50,50,51,53,56,50,51,58,54,48,60,55,49,52,52,54,49,51,52,50,51,52,51,50,52,53,48,51,50,53,50,50,52,52,50,57,48,51,54,52,54,53,54,51,51,50,52,51,51,51,50,51,51,50,52,50,50,52,48,51,54,46,65,66,46,48,65,56,51,52,50,70,70,48,64,80,90,68,46,54,61,56,51,48,51,8,57,76,64,73,38,55,62,65,58,28,50,53,53,49,45,43,70,76,36,56,66,63,35,50,55,51,52,51,52,51,50,39,47,61,81,24,43,68,54,50,52,54,39,50,54,51,20,62,76,66,75,42,91,64,92,70,84,74,69,85,77,83,86,72,74,85,127

Foldseek 3Di:
DDDDDDPPPQPPVRVVVVVVVVVVVVVVVVVVVVVVVVVVVPDDCVVVVVVVVVVVVVVVVVVVVVVVDCVVPPPVVVVVVVVVVVVVVVVVVVVVVVVVVVVVVVVVVVVVVVVVVVVVVVVVVVVVVVVVVVVCVVCCVVCVVVVVVVCQVVDPPVVCSVLVVQCVVVVHDSVVSVLVVCCVVDVPVSVVVVQVVVQCVQCVVQVVVLVVVCVVVVHHDDTDGDHDDPDDDD

Secondary structure (DSSP, 8-state):
---PPP-----HHHHHHHHHHHHHHHHHHHHHHHHHHHHHHTS--HHHHHHHHHHHHHHHHHHHHHHTSGGG---HHHHHHHHHHHHHHHHHHHHHHHHHHHHHHHHHHHHHHHHHHHHHHHHHHHHHHHHHHHHHHHHHHHHHHHHHHHHHHHS-GGG-HHHHHHHHHTTS-HHHHHHHHHHHH-HHHHHHHHHHHHHHHHTHHHHHHHHHHHHHHTS-----------PPP-

Mean predicted aligned error: 21.09 Å